Protein AF-A0A7R9TLX8-F1 (afdb_monomer_lite)

Secondary structure (DSSP, 8-state):
------HHHHHHHHHHHHHHHHHHHHHHHHHHS--SS----TT-HHHHHHHHHHHHHHHHHHHTTTT--S-HHHHHHHHHHHHHHHHHHHHHHHHHHHHHHHTT--EEEE-TTSEEEEEEEEE-TTS-EEEEEEEEE---GGGHHHHHHHHHT-S-HHHHHTTSHHHHHHH-HHHHHHHHHHHTBB-STTPBPHHHHHHHHSTTSS-TTTTT-----PPPP-------

pLDDT: mean 74.08, std 18.52, range [32.22, 96.81]

Sequence (228 aa):
VGVGVGVEALDARVRRRTGDLAAREAISTAAMLRDPDGGEGEGGGAANAAATAMAADLMRAAEAGSLSASDPTIGSLQRAMRAVVSERRAEAEGNAKVSAALTGGATFQTMPDGRLLVRYAATDAGGRRREMSEIIQDLPAAFLPVVLRVVAADESAEARANLAPAAMAVASPRVFWAIVRHAGVGGGDGGRSFEDACERIAPGAADWATAGLRSRKRPERYSEYVSH

Structure (mmCIF, N/CA/C/O backbone):
data_AF-A0A7R9TLX8-F1
#
_entry.id   AF-A0A7R9TLX8-F1
#
loop_
_atom_site.group_PDB
_atom_site.id
_atom_site.type_symbol
_atom_site.label_atom_id
_atom_site.label_alt_id
_atom_site.label_comp_id
_atom_site.label_asym_id
_atom_site.label_entity_id
_atom_site.label_seq_id
_atom_site.pdbx_PDB_ins_code
_atom_site.Cartn_x
_atom_site.Cartn_y
_atom_site.Cartn_z
_atom_site.occupancy
_atom_site.B_iso_or_equiv
_atom_site.auth_seq_id
_atom_site.auth_comp_id
_atom_site.auth_asym_id
_atom_site.auth_atom_id
_atom_site.pdbx_PDB_model_num
ATOM 1 N N . VAL A 1 1 ? 1.171 23.921 -33.915 1.00 32.22 1 VAL A N 1
ATOM 2 C CA . VAL A 1 1 ? 1.733 23.207 -35.084 1.00 32.22 1 VAL A CA 1
ATOM 3 C C . VAL A 1 1 ? 2.917 22.393 -34.588 1.00 32.22 1 VAL A C 1
ATOM 5 O O . VAL A 1 1 ? 3.964 22.963 -34.317 1.00 32.22 1 VAL A O 1
ATOM 8 N N . GLY A 1 2 ? 2.704 21.109 -34.295 1.00 35.22 2 GLY A N 1
ATOM 9 C CA . GLY A 1 2 ? 3.752 20.225 -33.783 1.00 35.22 2 GLY A CA 1
ATOM 10 C C . GLY A 1 2 ? 4.547 19.650 -34.947 1.00 35.22 2 GLY A C 1
ATOM 11 O O . GLY A 1 2 ? 3.958 19.041 -35.836 1.00 35.22 2 GLY A O 1
ATOM 12 N N . VAL A 1 3 ? 5.861 19.867 -34.963 1.00 40.44 3 VAL A N 1
ATOM 13 C CA . VAL A 1 3 ? 6.764 19.238 -35.932 1.00 40.44 3 VAL A CA 1
ATOM 14 C C . VAL A 1 3 ? 6.831 17.752 -35.580 1.00 40.44 3 VAL A C 1
ATOM 16 O O . VAL A 1 3 ? 7.584 17.342 -34.699 1.00 40.44 3 VAL A O 1
ATOM 19 N N . GLY A 1 4 ? 5.965 16.957 -36.209 1.00 42.12 4 GLY A N 1
ATOM 20 C CA . GLY A 1 4 ? 6.003 15.504 -36.114 1.00 42.12 4 GLY A CA 1
ATOM 21 C C . GLY A 1 4 ? 7.330 15.018 -36.675 1.00 42.12 4 GLY A C 1
ATOM 22 O O . GLY A 1 4 ? 7.622 15.215 -37.852 1.00 42.12 4 GLY A O 1
ATOM 23 N N . VAL A 1 5 ? 8.169 14.431 -35.826 1.00 51.53 5 VAL A N 1
ATOM 24 C CA . VAL A 1 5 ? 9.414 13.834 -36.293 1.00 51.53 5 VAL A CA 1
ATOM 25 C C . VAL A 1 5 ? 9.072 12.536 -37.025 1.00 51.53 5 VAL A C 1
ATOM 27 O O . VAL A 1 5 ? 8.537 11.615 -36.414 1.00 51.53 5 VAL A O 1
ATOM 30 N N . GLY A 1 6 ? 9.372 12.475 -38.325 1.00 53.69 6 GLY A N 1
ATOM 31 C CA . GLY A 1 6 ? 9.189 11.274 -39.142 1.00 53.69 6 GLY A CA 1
ATOM 32 C C . GLY A 1 6 ? 10.043 10.096 -38.660 1.00 53.69 6 GLY A C 1
ATOM 33 O O . GLY A 1 6 ? 11.119 10.288 -38.088 1.00 53.69 6 GLY A O 1
ATOM 34 N N . VAL A 1 7 ? 9.560 8.877 -38.912 1.00 57.09 7 VAL A N 1
ATOM 35 C CA . VAL A 1 7 ? 10.181 7.598 -38.513 1.00 57.09 7 VAL A CA 1
ATOM 36 C C . VAL A 1 7 ? 11.659 7.520 -38.923 1.00 57.09 7 VAL A C 1
ATOM 38 O O . VAL A 1 7 ? 12.499 7.130 -38.119 1.00 57.09 7 VAL A O 1
ATOM 41 N N . GLU A 1 8 ? 12.014 8.021 -40.107 1.00 63.72 8 GLU A N 1
ATOM 42 C CA . GLU A 1 8 ? 13.401 8.052 -40.598 1.00 63.72 8 GLU A CA 1
ATOM 43 C C . GLU A 1 8 ? 14.338 8.922 -39.745 1.00 63.72 8 GLU A C 1
ATOM 45 O O . GLU A 1 8 ? 15.492 8.565 -39.502 1.00 63.72 8 GLU A O 1
ATOM 50 N N . ALA A 1 9 ? 13.847 10.056 -39.239 1.00 67.81 9 ALA A N 1
ATOM 51 C CA . ALA A 1 9 ? 14.618 10.938 -38.365 1.00 67.81 9 ALA A CA 1
ATOM 52 C C . ALA A 1 9 ? 14.752 10.364 -36.945 1.00 67.81 9 ALA A C 1
ATOM 54 O O . ALA A 1 9 ? 15.738 10.638 -36.255 1.00 67.81 9 ALA A O 1
ATOM 55 N N . LEU A 1 10 ? 13.789 9.550 -36.505 1.00 60.38 10 LEU A N 1
ATOM 56 C CA . LEU A 1 10 ? 13.913 8.768 -35.279 1.00 60.38 10 LEU A CA 1
ATOM 57 C C . LEU A 1 10 ? 14.965 7.662 -35.445 1.00 60.38 10 LEU A C 1
ATOM 59 O O . LEU A 1 10 ? 15.886 7.582 -34.635 1.00 60.38 10 LEU A O 1
ATOM 63 N N . ASP A 1 11 ? 14.900 6.894 -36.532 1.00 63.22 11 ASP A N 1
ATOM 64 C CA . ASP A 1 11 ? 15.868 5.836 -36.835 1.00 63.22 11 ASP A CA 1
ATOM 65 C C . ASP A 1 11 ? 17.295 6.361 -37.004 1.00 63.22 11 ASP A C 1
ATOM 67 O O . ASP A 1 11 ? 18.246 5.723 -36.549 1.00 63.22 11 ASP A O 1
ATOM 71 N N . ALA A 1 12 ? 17.468 7.537 -37.612 1.00 68.75 12 ALA A N 1
ATOM 72 C CA . ALA A 1 12 ? 18.772 8.183 -37.730 1.00 68.75 12 ALA A CA 1
ATOM 73 C C . ALA A 1 12 ? 19.346 8.587 -36.360 1.00 68.75 12 ALA A C 1
ATOM 75 O O . ALA A 1 12 ? 20.544 8.427 -36.118 1.00 68.75 12 ALA A O 1
ATOM 76 N N . ARG A 1 13 ? 18.504 9.078 -35.438 1.00 67.50 13 ARG A N 1
ATOM 77 C CA . ARG A 1 13 ? 18.934 9.433 -34.074 1.00 67.50 13 ARG A CA 1
ATOM 78 C C . ARG A 1 13 ? 19.282 8.212 -33.234 1.00 67.50 13 ARG A C 1
ATOM 80 O O . ARG A 1 13 ? 20.286 8.261 -32.523 1.00 67.50 13 ARG A O 1
ATOM 87 N N . VAL A 1 14 ? 18.496 7.141 -33.341 1.00 66.88 14 VAL A N 1
ATOM 88 C CA . VAL A 1 14 ? 18.771 5.866 -32.666 1.00 66.88 14 VAL A CA 1
ATOM 89 C C . VAL A 1 14 ? 20.086 5.286 -33.179 1.00 66.88 14 VAL A C 1
ATOM 91 O O . VAL A 1 14 ? 20.980 5.056 -32.371 1.00 66.88 14 VAL A O 1
ATOM 94 N N . ARG A 1 15 ? 20.268 5.172 -34.505 1.00 69.12 15 ARG A N 1
ATOM 95 C CA . ARG A 1 15 ? 21.525 4.686 -35.108 1.00 69.12 15 ARG A CA 1
ATOM 96 C C . ARG A 1 15 ? 22.746 5.499 -34.690 1.00 69.12 15 ARG A C 1
ATOM 98 O O . ARG A 1 15 ? 23.803 4.924 -34.448 1.00 69.12 15 ARG A O 1
ATOM 105 N N . ARG A 1 16 ? 22.614 6.826 -34.591 1.00 68.88 16 ARG A N 1
ATOM 106 C CA . ARG A 1 16 ? 23.709 7.693 -34.136 1.00 68.88 16 ARG A CA 1
ATOM 107 C C . ARG A 1 16 ? 24.093 7.389 -32.689 1.00 68.88 16 ARG A C 1
ATOM 109 O O . ARG A 1 16 ? 25.263 7.181 -32.407 1.00 68.88 16 ARG A O 1
ATOM 116 N N . ARG A 1 17 ? 23.115 7.300 -31.782 1.00 63.41 17 ARG A N 1
ATOM 117 C CA . ARG A 1 17 ? 23.377 7.030 -30.359 1.00 63.41 17 ARG A CA 1
ATOM 118 C C . ARG A 1 17 ? 23.874 5.611 -30.091 1.00 63.41 17 ARG A C 1
ATOM 120 O O . ARG A 1 17 ? 24.771 5.446 -29.270 1.00 63.41 17 ARG A O 1
ATOM 127 N N . THR A 1 18 ? 23.338 4.604 -30.780 1.00 64.69 18 THR A N 1
ATOM 128 C CA . THR A 1 18 ? 23.832 3.219 -30.683 1.00 64.69 18 THR A CA 1
ATOM 129 C C . THR A 1 18 ? 25.244 3.101 -31.244 1.00 64.69 18 THR A C 1
ATOM 131 O O . THR A 1 18 ? 26.082 2.453 -30.631 1.00 64.69 18 THR A O 1
ATOM 134 N N . GLY A 1 19 ? 25.525 3.761 -32.373 1.00 62.66 19 GLY A N 1
ATOM 135 C CA . GLY A 1 19 ? 26.856 3.803 -32.975 1.00 62.66 19 GLY A CA 1
ATOM 136 C C . GLY A 1 19 ? 27.883 4.491 -32.078 1.00 62.66 19 GLY A C 1
ATOM 137 O O . GLY A 1 19 ? 28.970 3.957 -31.886 1.00 62.66 19 GLY A O 1
ATOM 138 N N . ASP A 1 20 ? 27.524 5.620 -31.460 1.00 63.41 20 ASP A N 1
ATOM 139 C CA . ASP A 1 20 ? 28.401 6.342 -30.530 1.00 63.41 20 ASP A CA 1
ATOM 140 C C . ASP A 1 20 ? 28.713 5.516 -29.267 1.00 63.41 20 ASP A C 1
ATOM 142 O O . ASP A 1 20 ? 29.831 5.567 -28.754 1.00 63.41 20 ASP A O 1
ATOM 146 N N . LEU A 1 21 ? 27.747 4.742 -28.758 1.00 59.44 21 LEU A N 1
ATOM 147 C CA . LEU A 1 21 ? 27.950 3.849 -27.612 1.00 59.44 21 LEU A CA 1
ATOM 148 C C . LEU A 1 21 ? 28.793 2.626 -27.980 1.00 59.44 21 LEU A C 1
ATOM 150 O O . LEU A 1 21 ? 29.757 2.344 -27.276 1.00 59.44 21 LEU A O 1
ATOM 154 N N . ALA A 1 22 ? 28.507 1.973 -29.109 1.00 60.34 22 ALA A N 1
ATOM 155 C CA . ALA A 1 22 ? 29.316 0.866 -29.616 1.00 60.34 22 ALA A CA 1
ATOM 156 C C . ALA A 1 22 ? 30.761 1.308 -29.913 1.00 60.34 22 ALA A C 1
ATOM 158 O O . ALA A 1 22 ? 31.704 0.574 -29.635 1.00 60.34 22 ALA A O 1
ATOM 159 N N . ALA A 1 23 ? 30.962 2.536 -30.407 1.00 61.59 23 ALA A N 1
ATOM 160 C CA . ALA A 1 23 ? 32.289 3.116 -30.597 1.00 61.59 23 ALA A CA 1
ATOM 161 C C . ALA A 1 23 ? 33.002 3.390 -29.262 1.00 61.59 23 ALA A C 1
ATOM 163 O O . ALA A 1 23 ? 34.200 3.147 -29.146 1.00 61.59 23 ALA A O 1
ATOM 164 N N . ARG A 1 24 ? 32.286 3.859 -28.231 1.00 58.47 24 ARG A N 1
ATOM 165 C CA . ARG A 1 24 ? 32.847 4.058 -26.882 1.00 58.47 24 ARG A CA 1
ATOM 166 C C . ARG A 1 24 ? 33.195 2.743 -26.193 1.00 58.47 24 ARG A C 1
ATOM 168 O O . ARG A 1 24 ? 34.240 2.673 -25.555 1.00 58.47 24 ARG A O 1
ATOM 175 N N . GLU A 1 25 ? 32.367 1.715 -26.345 1.00 56.97 25 GLU A N 1
ATOM 176 C CA . GLU A 1 25 ? 32.676 0.365 -25.873 1.00 56.97 25 GLU A CA 1
ATOM 177 C C . GLU A 1 25 ? 33.860 -0.218 -26.640 1.00 56.97 25 GLU A C 1
ATOM 179 O O . GLU A 1 25 ? 34.790 -0.683 -26.004 1.00 56.97 25 GLU A O 1
ATOM 184 N N . ALA A 1 26 ? 33.927 -0.079 -27.967 1.00 58.97 26 ALA A N 1
ATOM 185 C CA . ALA A 1 26 ? 35.089 -0.504 -28.749 1.00 58.97 26 ALA A CA 1
ATOM 186 C C . ALA A 1 26 ? 36.384 0.215 -28.328 1.00 58.97 26 ALA A C 1
ATOM 188 O O . ALA A 1 26 ? 37.426 -0.425 -28.240 1.00 58.97 26 ALA A O 1
ATOM 189 N N . ILE A 1 27 ? 36.332 1.514 -28.007 1.00 58.75 27 ILE A N 1
ATOM 190 C CA . ILE A 1 27 ? 37.481 2.266 -27.470 1.00 58.75 27 ILE A CA 1
ATOM 191 C C . ILE A 1 27 ? 37.843 1.779 -26.058 1.00 58.75 27 ILE A C 1
ATOM 193 O O . ILE A 1 27 ? 39.022 1.613 -25.755 1.00 58.75 27 ILE A O 1
ATOM 197 N N . SER A 1 28 ? 36.852 1.513 -25.202 1.00 47.97 28 SER A N 1
ATOM 198 C CA . SER A 1 28 ? 37.059 0.994 -23.844 1.00 47.97 28 SER A CA 1
ATOM 199 C C . SER A 1 28 ? 37.620 -0.432 -23.850 1.00 47.97 28 SER A C 1
ATOM 201 O O . SER A 1 28 ? 38.526 -0.741 -23.081 1.00 47.97 28 SER A O 1
ATOM 203 N N . THR A 1 29 ? 37.125 -1.301 -24.729 1.00 50.47 29 THR A N 1
ATOM 204 C CA . THR A 1 29 ? 37.594 -2.676 -24.910 1.00 50.47 29 THR A CA 1
ATOM 205 C C . THR A 1 29 ? 38.963 -2.695 -25.577 1.00 50.47 29 THR A C 1
ATOM 207 O O . THR A 1 29 ? 39.826 -3.419 -25.106 1.00 50.47 29 THR A O 1
ATOM 210 N N . ALA A 1 30 ? 39.228 -1.852 -26.581 1.00 53.03 30 ALA A N 1
ATOM 211 C CA . ALA A 1 30 ? 40.564 -1.700 -27.168 1.00 53.03 30 ALA A CA 1
ATOM 212 C C . ALA A 1 30 ? 41.590 -1.120 -26.176 1.00 53.03 30 ALA A C 1
ATOM 214 O O . ALA A 1 30 ? 42.776 -1.428 -26.270 1.00 53.03 30 ALA A O 1
ATOM 215 N N . ALA A 1 31 ? 41.152 -0.310 -25.206 1.00 53.66 31 ALA A N 1
ATOM 216 C CA . ALA A 1 31 ? 41.997 0.158 -24.109 1.00 53.66 31 ALA A CA 1
ATOM 217 C C . ALA A 1 31 ? 42.280 -0.940 -23.066 1.00 53.66 31 ALA A C 1
ATOM 219 O O . ALA A 1 31 ? 43.364 -0.945 -22.490 1.00 53.66 31 ALA A O 1
ATOM 220 N N . MET A 1 32 ? 41.348 -1.879 -22.849 1.00 51.91 32 MET A N 1
ATOM 221 C CA . MET A 1 32 ? 41.546 -3.045 -21.972 1.00 51.91 32 MET A CA 1
ATOM 222 C C . MET A 1 32 ? 42.301 -4.203 -22.647 1.00 51.91 32 MET A C 1
ATOM 224 O O . MET A 1 32 ? 43.003 -4.929 -21.957 1.00 51.91 32 MET A O 1
ATOM 228 N N . LEU A 1 33 ? 42.196 -4.365 -23.974 1.00 50.75 33 LEU A N 1
ATOM 229 C CA . LEU A 1 33 ? 42.905 -5.393 -24.755 1.00 50.75 33 LEU A CA 1
ATOM 230 C C . LEU A 1 33 ? 44.357 -5.017 -25.084 1.00 50.75 33 LEU A C 1
ATOM 232 O O . LEU A 1 33 ? 45.057 -5.779 -25.744 1.00 50.75 33 LEU A O 1
ATOM 236 N N . ARG A 1 34 ? 44.821 -3.842 -24.644 1.00 46.81 34 ARG A N 1
ATOM 237 C CA . ARG A 1 34 ? 46.227 -3.437 -24.735 1.00 46.81 34 ARG A CA 1
ATOM 238 C C . ARG A 1 34 ? 47.034 -4.065 -23.594 1.00 46.81 34 ARG A C 1
ATOM 240 O O . ARG A 1 34 ? 47.728 -3.369 -22.861 1.00 46.81 34 ARG A O 1
ATOM 247 N N . ASP A 1 35 ? 46.898 -5.377 -23.453 1.00 46.94 35 ASP A N 1
ATOM 248 C CA . ASP A 1 35 ? 47.865 -6.235 -22.778 1.00 46.94 35 ASP A CA 1
ATOM 249 C C . ASP A 1 35 ? 48.987 -6.495 -23.805 1.00 46.94 35 ASP A C 1
ATOM 251 O O . ASP A 1 35 ? 48.675 -6.853 -24.945 1.00 46.94 35 ASP A O 1
ATOM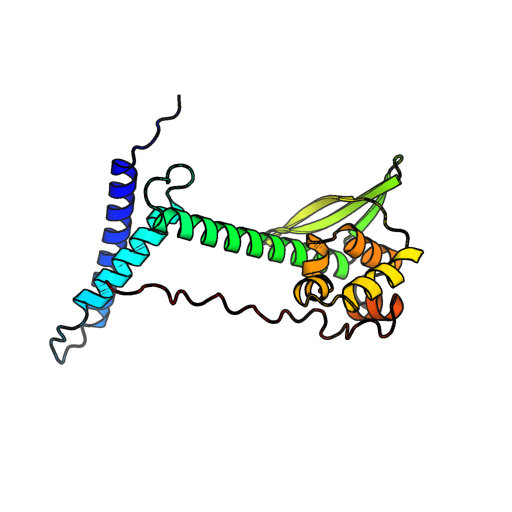 255 N N . PRO A 1 36 ? 50.270 -6.212 -23.513 1.00 50.72 36 PRO A N 1
ATOM 256 C CA . PRO A 1 36 ? 51.328 -6.262 -24.523 1.00 50.72 36 PRO A CA 1
ATOM 257 C C . PRO A 1 36 ? 51.647 -7.662 -25.076 1.00 50.72 36 PRO A C 1
ATOM 259 O O . PRO A 1 36 ? 52.412 -7.730 -26.032 1.00 50.72 36 PRO A O 1
ATOM 262 N N . ASP A 1 37 ? 51.039 -8.741 -24.573 1.00 51.09 37 ASP A N 1
ATOM 263 C CA . ASP A 1 37 ? 51.301 -10.105 -25.041 1.00 51.09 37 ASP A CA 1
ATOM 264 C C . ASP A 1 37 ? 50.012 -10.910 -25.330 1.00 51.09 37 ASP A C 1
ATOM 266 O O . ASP A 1 37 ? 49.417 -11.511 -24.441 1.00 51.09 37 ASP A O 1
ATOM 270 N N . GLY A 1 38 ? 49.652 -11.021 -26.618 1.00 41.88 38 GLY A N 1
ATOM 271 C CA . GLY A 1 38 ? 49.089 -12.261 -27.180 1.00 41.88 38 GLY A CA 1
ATOM 272 C C . GLY A 1 38 ? 47.617 -12.295 -27.637 1.00 41.88 38 GLY A C 1
ATOM 273 O O . GLY A 1 38 ? 46.694 -12.268 -26.833 1.00 41.88 38 GLY A O 1
ATOM 274 N N . GLY A 1 39 ? 47.430 -12.566 -28.939 1.00 42.12 39 GLY A N 1
ATOM 275 C CA . GLY A 1 39 ? 46.377 -13.460 -29.453 1.00 42.12 39 GLY A CA 1
ATOM 276 C C . GLY A 1 39 ? 45.141 -12.817 -30.093 1.00 42.12 39 GLY A C 1
ATOM 277 O O . GLY A 1 39 ? 44.203 -12.427 -29.405 1.00 42.12 39 GLY A O 1
ATOM 278 N N . GLU A 1 40 ? 45.090 -12.809 -31.428 1.00 50.16 40 GLU A N 1
ATOM 279 C CA . GLU A 1 40 ? 43.903 -12.466 -32.225 1.00 50.16 40 GLU A CA 1
ATOM 280 C C . GLU A 1 40 ? 42.758 -13.470 -31.978 1.00 50.16 40 GLU A C 1
ATOM 282 O O . GLU A 1 40 ? 42.794 -14.613 -32.432 1.00 50.16 40 GLU A O 1
ATOM 287 N N . GLY A 1 41 ? 41.730 -13.045 -31.239 1.00 46.12 41 GLY A N 1
ATOM 288 C CA . GLY A 1 41 ? 40.492 -13.796 -31.028 1.00 46.12 41 GLY A CA 1
ATOM 289 C C . GLY A 1 41 ? 39.356 -13.295 -31.922 1.00 46.12 41 GLY A C 1
ATOM 290 O O . GLY A 1 41 ? 38.521 -12.500 -31.486 1.00 46.12 41 GLY A O 1
ATOM 291 N N . GLU A 1 42 ? 39.287 -13.777 -33.163 1.00 49.62 42 GLU A N 1
ATOM 292 C CA . GLU A 1 42 ? 38.123 -13.611 -34.044 1.00 49.62 42 GLU A CA 1
ATOM 293 C C . GLU A 1 42 ? 36.935 -14.446 -33.525 1.00 49.62 42 GLU A C 1
ATOM 295 O O . GLU A 1 42 ? 36.730 -15.595 -33.903 1.00 49.62 42 GLU A O 1
ATOM 300 N N . GLY A 1 43 ? 36.141 -13.877 -32.614 1.00 46.09 43 GLY A N 1
ATOM 301 C CA . GLY A 1 43 ? 34.924 -14.532 -32.106 1.00 46.09 43 GLY A CA 1
ATOM 302 C C . GLY A 1 43 ? 33.825 -13.599 -31.583 1.00 46.09 43 GLY A C 1
ATOM 303 O O . GLY A 1 43 ? 32.727 -14.055 -31.278 1.00 46.09 43 GLY A O 1
ATOM 304 N N . GLY A 1 44 ? 34.076 -12.288 -31.490 1.00 48.00 44 GLY A N 1
ATOM 305 C CA . GLY A 1 44 ? 33.156 -11.333 -30.851 1.00 48.00 44 GLY A CA 1
ATOM 306 C C . GLY A 1 44 ? 32.108 -10.677 -31.762 1.00 48.00 44 GLY A C 1
ATOM 307 O O . GLY A 1 44 ? 31.181 -10.046 -31.260 1.00 48.00 44 GLY A O 1
ATOM 308 N N . GLY A 1 45 ? 32.222 -10.798 -33.090 1.00 49.06 45 GLY A N 1
ATOM 309 C CA . GLY A 1 45 ? 31.457 -9.969 -34.037 1.00 49.06 45 GLY A CA 1
ATOM 310 C C . GLY A 1 45 ? 29.941 -10.210 -34.041 1.00 49.06 45 GLY A C 1
ATOM 311 O O . GLY A 1 45 ? 29.164 -9.259 -33.998 1.00 49.06 45 GLY A O 1
ATOM 312 N N . ALA A 1 46 ? 29.502 -11.473 -34.044 1.00 51.03 46 ALA A N 1
ATOM 313 C CA . ALA A 1 46 ? 28.080 -11.819 -34.152 1.00 51.03 46 ALA A CA 1
ATOM 314 C C . ALA A 1 46 ? 27.301 -11.595 -32.840 1.00 51.03 46 ALA A C 1
ATOM 316 O O . ALA A 1 46 ? 26.179 -11.088 -32.863 1.00 51.03 46 ALA A O 1
ATOM 317 N N . ALA A 1 47 ? 27.910 -11.907 -31.689 1.00 51.59 47 ALA A N 1
ATOM 318 C CA . ALA A 1 47 ? 27.320 -11.649 -30.374 1.00 51.59 47 ALA A CA 1
ATOM 319 C C . ALA A 1 47 ? 27.211 -10.141 -30.085 1.00 51.59 47 ALA A C 1
ATOM 321 O O . ALA A 1 47 ? 26.195 -9.681 -29.562 1.00 51.59 47 ALA A O 1
ATOM 322 N N . ASN A 1 48 ? 28.214 -9.359 -30.502 1.00 58.28 48 ASN A N 1
ATOM 323 C CA . ASN A 1 48 ? 28.194 -7.903 -30.377 1.00 58.28 48 ASN A CA 1
ATOM 324 C C . ASN A 1 48 ? 27.162 -7.258 -31.324 1.00 58.28 48 ASN A C 1
ATOM 326 O O . ASN A 1 48 ? 26.466 -6.323 -30.935 1.00 58.28 48 ASN A O 1
ATOM 330 N N . ALA A 1 49 ? 26.978 -7.799 -32.535 1.00 58.69 49 ALA A N 1
ATOM 331 C CA . ALA A 1 49 ? 25.948 -7.338 -33.470 1.00 58.69 49 ALA A CA 1
ATOM 332 C C . ALA A 1 49 ? 24.520 -7.588 -32.949 1.00 58.69 49 ALA A C 1
ATOM 334 O O . ALA A 1 49 ? 23.681 -6.690 -33.020 1.00 58.69 49 ALA A O 1
ATOM 335 N N . ALA A 1 50 ? 24.253 -8.760 -32.361 1.00 58.69 50 ALA A N 1
ATOM 336 C CA . ALA A 1 50 ? 22.960 -9.071 -31.746 1.00 58.69 50 ALA A CA 1
ATOM 337 C C . ALA A 1 50 ? 22.680 -8.203 -30.504 1.00 58.69 50 ALA A C 1
ATOM 339 O O . ALA A 1 50 ? 21.573 -7.690 -30.345 1.00 58.69 50 ALA A O 1
ATOM 340 N N . ALA A 1 51 ? 23.685 -7.978 -29.650 1.00 58.34 51 ALA A N 1
ATOM 341 C CA . ALA A 1 51 ? 23.581 -7.069 -28.507 1.00 58.34 51 ALA A CA 1
ATOM 342 C C . ALA A 1 51 ? 23.341 -5.613 -28.940 1.00 58.34 51 ALA A C 1
ATOM 344 O O . ALA A 1 51 ? 22.499 -4.926 -28.362 1.00 58.34 51 ALA A O 1
ATOM 345 N N . THR A 1 52 ? 24.013 -5.162 -30.002 1.00 65.38 52 THR A N 1
ATOM 346 C CA . THR A 1 52 ? 23.836 -3.816 -30.569 1.00 65.38 52 THR A CA 1
ATOM 347 C C . THR A 1 52 ? 22.450 -3.646 -31.195 1.00 65.38 52 THR A C 1
ATOM 349 O O . THR A 1 52 ? 21.823 -2.602 -31.016 1.00 65.38 52 THR A O 1
ATOM 352 N N . ALA A 1 53 ? 21.938 -4.674 -31.879 1.00 64.44 53 ALA A N 1
ATOM 353 C CA . ALA A 1 53 ? 20.579 -4.691 -32.418 1.00 64.44 53 ALA A CA 1
ATOM 354 C C . ALA A 1 53 ? 19.528 -4.629 -31.297 1.00 64.44 53 ALA A C 1
ATOM 356 O O . ALA A 1 53 ? 18.653 -3.768 -31.325 1.00 64.44 53 ALA A O 1
ATOM 357 N N . MET A 1 54 ? 19.687 -5.438 -30.243 1.00 65.00 54 MET A N 1
ATOM 358 C CA . MET A 1 54 ? 18.823 -5.382 -29.058 1.00 65.00 54 MET A CA 1
ATOM 359 C C . MET A 1 54 ? 18.885 -4.018 -28.351 1.00 65.00 54 MET A C 1
ATOM 361 O O . MET A 1 54 ? 17.852 -3.482 -27.950 1.00 65.00 54 MET A O 1
ATOM 365 N N . ALA A 1 55 ? 20.070 -3.414 -28.222 1.00 65.94 55 ALA A N 1
ATOM 366 C CA . ALA A 1 55 ? 20.235 -2.077 -27.648 1.00 65.94 55 ALA A CA 1
ATOM 367 C C . ALA A 1 55 ? 19.569 -0.987 -28.508 1.00 65.94 55 ALA A C 1
ATOM 369 O O . ALA A 1 55 ? 18.963 -0.054 -27.972 1.00 65.94 55 ALA A O 1
ATOM 370 N N . ALA A 1 56 ? 19.638 -1.118 -29.836 1.00 65.69 56 ALA A N 1
ATOM 371 C CA . ALA A 1 56 ? 18.949 -0.237 -30.772 1.00 65.69 56 ALA A CA 1
ATOM 372 C C . ALA A 1 56 ? 17.429 -0.366 -30.657 1.00 65.69 56 ALA A C 1
ATOM 374 O O . ALA A 1 56 ? 16.741 0.653 -30.621 1.00 65.69 56 ALA A O 1
ATOM 375 N N . ASP A 1 57 ? 16.907 -1.583 -30.518 1.00 63.47 57 ASP A N 1
ATOM 376 C CA . ASP A 1 57 ? 15.474 -1.830 -30.350 1.00 63.47 57 ASP A CA 1
ATOM 377 C C . ASP A 1 57 ? 14.953 -1.322 -29.001 1.00 63.47 57 ASP A C 1
ATOM 379 O O . ASP A 1 57 ? 13.885 -0.711 -28.943 1.00 63.47 57 ASP A O 1
ATOM 383 N N . LEU A 1 58 ? 15.737 -1.463 -27.927 1.00 66.38 58 LEU A N 1
ATOM 384 C CA . LEU A 1 58 ? 15.442 -0.880 -26.614 1.00 66.38 58 LEU A CA 1
ATOM 385 C C . LEU A 1 58 ? 15.410 0.653 -26.658 1.00 66.38 58 LEU A C 1
ATOM 387 O O . LEU A 1 58 ? 14.483 1.265 -26.123 1.00 66.38 58 LEU A O 1
ATOM 391 N N . MET A 1 59 ? 16.386 1.286 -27.316 1.00 68.81 59 MET A N 1
ATOM 392 C CA . MET A 1 59 ? 16.404 2.744 -27.476 1.00 68.81 59 MET A CA 1
ATOM 393 C C . MET A 1 59 ? 15.286 3.234 -28.391 1.00 68.81 59 MET A C 1
ATOM 395 O O . MET A 1 59 ? 14.641 4.236 -28.084 1.00 68.81 59 MET A O 1
ATOM 399 N N . ARG A 1 60 ? 14.993 2.510 -29.473 1.00 64.88 60 ARG A N 1
ATOM 400 C CA . ARG A 1 60 ? 13.871 2.820 -30.358 1.00 64.88 60 ARG A CA 1
ATOM 401 C C . ARG A 1 60 ? 12.545 2.708 -29.610 1.00 64.88 60 ARG A C 1
ATOM 403 O O . ARG A 1 60 ? 11.729 3.617 -29.708 1.00 64.88 60 ARG A O 1
ATOM 410 N N . ALA A 1 61 ? 12.350 1.673 -28.793 1.00 63.44 61 ALA A N 1
ATOM 411 C CA . ALA A 1 61 ? 11.178 1.544 -27.932 1.00 63.44 61 ALA A CA 1
ATOM 412 C C . ALA A 1 61 ? 11.072 2.692 -26.910 1.00 63.44 61 ALA A C 1
ATOM 414 O O . ALA A 1 61 ? 9.983 3.246 -26.734 1.00 63.44 61 ALA A O 1
ATOM 415 N N . ALA A 1 62 ? 12.182 3.102 -26.291 1.00 64.12 62 ALA A N 1
ATOM 416 C CA . ALA A 1 62 ? 12.213 4.202 -25.326 1.00 64.12 62 ALA A CA 1
ATOM 417 C C . ALA A 1 62 ? 11.944 5.585 -25.959 1.00 64.12 62 ALA A C 1
ATOM 419 O O . ALA A 1 62 ? 11.247 6.411 -25.370 1.00 64.12 62 ALA A O 1
ATOM 420 N N . GLU A 1 63 ? 12.463 5.845 -27.163 1.00 63.72 63 GLU A N 1
ATOM 421 C CA . GLU A 1 63 ? 12.350 7.142 -27.850 1.00 63.72 63 GLU A CA 1
ATOM 422 C C . GLU A 1 63 ? 11.083 7.285 -28.691 1.00 63.72 63 GLU A C 1
ATOM 424 O O . GLU A 1 63 ? 10.599 8.399 -28.896 1.00 63.72 63 GLU A O 1
ATOM 429 N N . ALA A 1 64 ? 10.511 6.173 -29.156 1.00 57.88 64 ALA A N 1
ATOM 430 C CA . ALA A 1 64 ? 9.318 6.182 -29.989 1.00 57.88 64 ALA A CA 1
ATOM 431 C C . ALA A 1 64 ? 8.025 6.504 -29.223 1.00 57.88 64 ALA A C 1
ATOM 433 O O . ALA A 1 64 ? 6.966 6.380 -29.823 1.00 57.88 64 ALA A O 1
ATOM 434 N N . GLY A 1 65 ? 8.075 6.919 -27.948 1.00 62.56 65 GLY A N 1
ATOM 435 C CA . GLY A 1 65 ? 6.977 7.540 -27.182 1.00 62.56 65 GLY A CA 1
ATOM 436 C C . GLY A 1 65 ? 5.550 7.244 -27.679 1.00 62.56 65 GLY A C 1
ATOM 437 O O . GLY A 1 65 ? 4.959 6.240 -27.288 1.00 62.56 65 GLY A O 1
ATOM 438 N N . SER A 1 66 ? 4.999 8.121 -28.531 1.00 51.38 66 SER A N 1
ATOM 439 C CA . SER A 1 66 ? 3.673 8.003 -29.176 1.00 51.38 66 SER A CA 1
ATOM 440 C C . SER A 1 66 ? 3.706 7.672 -30.682 1.00 51.38 66 SER A C 1
ATOM 442 O O . SER A 1 66 ? 2.673 7.749 -31.340 1.00 51.38 66 SER A O 1
ATOM 444 N N . LEU A 1 67 ? 4.882 7.400 -31.249 1.00 54.03 67 LEU A N 1
ATOM 445 C CA . LEU A 1 67 ? 5.157 7.310 -32.688 1.00 54.03 67 LEU A CA 1
ATOM 446 C C . LEU A 1 67 ? 5.263 5.884 -33.244 1.00 54.03 67 LEU A C 1
ATOM 448 O O . LEU A 1 67 ? 5.357 5.748 -34.460 1.00 54.03 67 LEU A O 1
ATOM 452 N N . SER A 1 68 ? 5.260 4.827 -32.428 1.00 55.41 68 SER A N 1
ATOM 453 C CA . SER A 1 68 ? 5.354 3.470 -32.987 1.00 55.41 68 SER A CA 1
ATOM 454 C C . SER A 1 68 ? 3.999 2.783 -33.069 1.00 55.41 68 SER A C 1
ATOM 456 O O . SER A 1 68 ? 3.409 2.458 -32.039 1.00 55.41 68 SER A O 1
ATOM 458 N N . ALA A 1 69 ? 3.556 2.503 -34.296 1.00 51.84 69 ALA A N 1
ATOM 459 C CA . ALA A 1 69 ? 2.818 1.278 -34.593 1.00 51.84 69 ALA A CA 1
ATOM 460 C C . ALA A 1 69 ? 2.886 0.927 -36.093 1.00 51.84 69 ALA A C 1
ATOM 462 O O . ALA A 1 69 ? 1.912 1.078 -36.826 1.00 51.84 69 ALA A O 1
ATOM 463 N N . SER A 1 70 ? 4.035 0.418 -36.538 1.00 57.22 70 SER A N 1
ATOM 464 C CA . SER A 1 70 ? 4.093 -0.530 -37.666 1.00 57.22 70 SER A CA 1
ATOM 465 C C . SER A 1 70 ? 4.913 -1.783 -37.336 1.00 57.22 70 SER A C 1
ATOM 467 O O . SER A 1 70 ? 4.689 -2.820 -37.950 1.00 57.22 70 SER A O 1
ATOM 469 N N . ASP A 1 71 ? 5.785 -1.732 -36.319 1.00 63.44 71 ASP A N 1
ATOM 470 C CA . ASP A 1 71 ? 6.565 -2.881 -35.851 1.00 63.44 71 ASP A CA 1
ATOM 471 C C . ASP A 1 71 ? 5.964 -3.498 -34.560 1.00 63.44 71 ASP A C 1
ATOM 473 O O . ASP A 1 71 ? 5.936 -2.841 -33.505 1.00 63.44 71 ASP A O 1
ATOM 477 N N . PRO A 1 72 ? 5.475 -4.753 -34.608 1.00 68.25 72 PRO A N 1
ATOM 478 C CA . PRO A 1 72 ? 4.861 -5.429 -33.465 1.00 68.25 72 PRO A CA 1
ATOM 479 C C . PRO A 1 72 ? 5.843 -5.726 -32.316 1.00 68.25 72 PRO A C 1
ATOM 481 O O . PRO A 1 72 ? 5.422 -5.745 -31.153 1.00 68.25 72 PRO A O 1
ATOM 484 N N . THR A 1 73 ? 7.136 -5.897 -32.599 1.00 68.25 73 THR A N 1
ATOM 485 C CA . THR A 1 73 ? 8.176 -6.203 -31.603 1.00 68.25 73 THR A CA 1
ATOM 486 C C . THR A 1 73 ? 8.470 -4.980 -30.738 1.00 68.25 73 THR A C 1
ATOM 488 O O . THR A 1 73 ? 8.485 -5.065 -29.507 1.00 68.25 73 THR A O 1
ATOM 491 N N . ILE A 1 74 ? 8.586 -3.805 -31.363 1.00 66.88 74 ILE A N 1
ATOM 492 C CA . ILE A 1 74 ? 8.778 -2.526 -30.661 1.00 66.88 74 ILE A CA 1
ATOM 493 C C . ILE A 1 74 ? 7.551 -2.199 -29.802 1.00 66.88 74 ILE A C 1
ATOM 495 O O . ILE A 1 74 ? 7.690 -1.776 -28.653 1.00 66.88 74 ILE A O 1
ATOM 499 N N . GLY A 1 75 ? 6.343 -2.437 -30.323 1.00 67.25 75 GLY A N 1
ATOM 500 C CA . GLY A 1 75 ? 5.103 -2.245 -29.567 1.00 67.25 75 GLY A CA 1
ATOM 501 C C . GLY A 1 75 ? 4.995 -3.164 -28.343 1.00 67.25 75 GLY A C 1
ATOM 502 O O . GLY A 1 75 ? 4.560 -2.725 -27.275 1.00 67.25 75 GLY A O 1
ATOM 503 N N . SER A 1 76 ? 5.426 -4.425 -28.465 1.00 72.88 76 SER A N 1
ATOM 504 C CA . SER A 1 76 ? 5.505 -5.368 -27.341 1.00 72.88 76 SER A CA 1
ATOM 505 C C . SER A 1 76 ? 6.471 -4.881 -26.256 1.00 72.88 76 SER A C 1
ATOM 507 O O . SER A 1 76 ? 6.095 -4.771 -25.085 1.00 72.88 76 SER A O 1
ATOM 509 N N . LEU A 1 77 ? 7.678 -4.473 -26.656 1.00 74.56 77 LEU A N 1
ATOM 510 C CA . LEU A 1 77 ? 8.709 -3.974 -25.750 1.00 74.56 77 LEU A CA 1
ATOM 511 C C . LEU A 1 77 ? 8.280 -2.689 -25.026 1.00 74.56 77 LEU A C 1
ATOM 513 O O . LEU A 1 77 ? 8.478 -2.559 -23.819 1.00 74.56 77 LEU A O 1
ATOM 517 N N . GLN A 1 78 ? 7.613 -1.765 -25.721 1.00 75.00 78 GLN A N 1
ATOM 518 C CA . GLN A 1 78 ? 7.051 -0.557 -25.111 1.00 75.00 78 GLN A CA 1
ATOM 519 C C . GLN A 1 78 ? 5.979 -0.865 -24.063 1.00 75.00 78 GLN A C 1
ATOM 521 O O . GLN A 1 78 ? 5.951 -0.225 -23.008 1.00 75.00 78 GLN A O 1
ATOM 526 N N . ARG A 1 79 ? 5.095 -1.836 -24.326 1.00 74.81 79 ARG A N 1
ATOM 527 C CA . ARG A 1 79 ? 4.093 -2.280 -23.344 1.00 74.81 79 ARG A CA 1
ATOM 528 C C . ARG A 1 79 ? 4.763 -2.887 -22.117 1.00 74.81 79 ARG A C 1
ATOM 530 O O . ARG A 1 79 ? 4.408 -2.504 -21.005 1.00 74.81 79 ARG A O 1
ATOM 537 N N . ALA A 1 80 ? 5.764 -3.744 -22.311 1.00 75.19 80 ALA A N 1
ATOM 538 C CA . ALA A 1 80 ? 6.532 -4.333 -21.219 1.00 75.19 80 ALA A CA 1
ATOM 539 C C . ALA A 1 80 ? 7.259 -3.262 -20.384 1.00 75.19 80 ALA A C 1
ATOM 541 O O . ALA A 1 80 ? 7.148 -3.249 -19.160 1.00 75.19 80 ALA A O 1
ATOM 542 N N . MET A 1 81 ? 7.930 -2.299 -21.026 1.00 74.00 81 MET A N 1
ATOM 543 C CA . MET A 1 81 ? 8.594 -1.186 -20.337 1.00 74.00 81 MET A CA 1
ATOM 544 C C . MET A 1 81 ? 7.609 -0.329 -19.538 1.00 74.00 81 MET A C 1
ATOM 546 O O . MET A 1 81 ? 7.867 -0.016 -18.377 1.00 74.00 81 MET A O 1
ATOM 550 N N . ARG A 1 82 ? 6.461 0.033 -20.127 1.00 76.06 82 ARG A N 1
ATOM 551 C CA . ARG A 1 82 ? 5.418 0.799 -19.425 1.00 76.06 82 ARG A CA 1
ATOM 552 C C . ARG A 1 82 ? 4.850 0.023 -18.243 1.00 76.06 82 ARG A C 1
ATOM 554 O O . ARG A 1 82 ? 4.649 0.628 -17.193 1.00 76.06 82 ARG A O 1
ATOM 561 N N . ALA A 1 83 ? 4.645 -1.286 -18.389 1.00 72.00 83 ALA A N 1
ATOM 562 C CA . ALA A 1 83 ? 4.200 -2.149 -17.302 1.00 72.00 83 ALA A CA 1
ATOM 563 C C . ALA A 1 83 ? 5.207 -2.131 -16.142 1.00 72.00 83 ALA A C 1
ATOM 565 O O . ALA A 1 83 ? 4.826 -1.802 -15.021 1.00 72.00 83 ALA A O 1
ATOM 566 N N . VAL A 1 84 ? 6.499 -2.335 -16.418 1.00 76.19 84 VAL A N 1
ATOM 567 C CA . VAL A 1 84 ? 7.559 -2.290 -15.393 1.00 76.19 84 VAL A CA 1
ATOM 568 C C . VAL A 1 84 ? 7.648 -0.916 -14.728 1.00 76.19 84 VAL A C 1
ATOM 570 O O . VAL A 1 84 ? 7.721 -0.827 -13.505 1.00 76.19 84 VAL A O 1
ATOM 573 N N . VAL A 1 85 ? 7.609 0.176 -15.498 1.00 76.31 85 VAL A N 1
ATOM 574 C CA . VAL A 1 85 ? 7.631 1.538 -14.937 1.00 76.31 85 VAL A CA 1
ATOM 575 C C . VAL A 1 85 ? 6.406 1.787 -14.057 1.00 76.31 85 VAL A C 1
ATOM 577 O O . VAL A 1 85 ? 6.538 2.360 -12.976 1.00 76.31 85 VAL A O 1
ATOM 580 N N . SER A 1 86 ? 5.222 1.345 -14.489 1.00 73.88 86 SER A N 1
ATOM 581 C CA . SER A 1 86 ? 3.993 1.477 -13.704 1.00 73.88 86 SER A CA 1
ATOM 582 C C . SER A 1 86 ? 4.052 0.668 -12.407 1.00 73.88 86 SER A C 1
ATOM 584 O O . SER A 1 86 ? 3.690 1.188 -11.354 1.00 73.88 86 SER A O 1
ATOM 586 N N . GLU A 1 87 ? 4.605 -0.546 -12.454 1.00 79.38 87 GLU A N 1
ATOM 587 C CA . GLU A 1 87 ? 4.774 -1.405 -11.285 1.00 79.38 87 GLU A CA 1
ATOM 588 C C . GLU A 1 87 ? 5.764 -0.793 -10.290 1.00 79.38 87 GLU A C 1
ATOM 590 O O . GLU A 1 87 ? 5.482 -0.715 -9.097 1.00 79.38 87 GLU A O 1
ATOM 595 N N . ARG A 1 88 ? 6.901 -0.283 -10.775 1.00 80.75 88 ARG A N 1
ATOM 596 C CA . ARG A 1 88 ? 7.890 0.404 -9.933 1.00 80.75 88 ARG A CA 1
ATOM 597 C C . ARG A 1 88 ? 7.339 1.675 -9.312 1.00 80.75 88 ARG A C 1
ATOM 599 O O . ARG A 1 88 ? 7.654 1.983 -8.166 1.00 80.75 88 ARG A O 1
ATOM 606 N N . ARG A 1 89 ? 6.510 2.412 -10.051 1.00 82.62 89 ARG A N 1
ATOM 607 C CA . ARG A 1 89 ? 5.837 3.601 -9.528 1.00 82.62 89 ARG A CA 1
ATOM 608 C C . ARG A 1 89 ? 4.845 3.235 -8.426 1.00 82.62 89 ARG A C 1
ATOM 610 O O . ARG A 1 89 ? 4.850 3.900 -7.396 1.00 82.62 89 ARG A O 1
ATOM 617 N N . ALA A 1 90 ? 4.046 2.189 -8.625 1.00 83.88 90 ALA A N 1
ATOM 618 C CA . ALA A 1 90 ? 3.144 1.665 -7.605 1.00 83.88 90 ALA A CA 1
ATOM 619 C C . ALA A 1 90 ? 3.918 1.210 -6.357 1.00 83.88 90 ALA A C 1
ATOM 621 O O . ALA A 1 90 ? 3.578 1.595 -5.245 1.00 83.88 90 ALA A O 1
ATOM 622 N N . GLU A 1 91 ? 5.011 0.466 -6.530 1.00 85.00 91 GLU A N 1
ATOM 623 C CA . GLU A 1 91 ? 5.876 0.031 -5.428 1.00 85.00 91 GLU A CA 1
ATOM 624 C C . GLU A 1 91 ? 6.454 1.222 -4.645 1.00 85.00 91 GLU A C 1
ATOM 626 O O . GLU A 1 91 ? 6.398 1.247 -3.415 1.00 85.00 91 GLU A O 1
ATOM 631 N N . ALA A 1 92 ? 6.956 2.244 -5.344 1.00 85.06 92 ALA A N 1
ATOM 632 C CA . ALA A 1 92 ? 7.463 3.460 -4.715 1.00 85.06 92 ALA A CA 1
ATOM 633 C C . ALA A 1 92 ? 6.364 4.228 -3.961 1.00 85.06 92 ALA A C 1
ATOM 635 O O . ALA A 1 92 ? 6.600 4.695 -2.848 1.00 85.06 92 ALA A O 1
ATOM 636 N N . GLU A 1 93 ? 5.162 4.332 -4.535 1.00 88.12 93 GLU A N 1
ATOM 637 C CA . GLU A 1 93 ? 4.011 4.962 -3.882 1.00 88.12 93 GLU A CA 1
ATOM 638 C C . GLU A 1 93 ? 3.604 4.211 -2.608 1.00 88.12 93 GLU A C 1
ATOM 640 O O . GLU A 1 93 ? 3.458 4.826 -1.549 1.00 88.12 93 GLU A O 1
ATOM 645 N N . GLY A 1 94 ? 3.463 2.887 -2.691 1.00 91.00 94 GLY A N 1
ATOM 646 C CA . GLY A 1 94 ? 3.101 2.045 -1.554 1.00 91.00 94 GLY A CA 1
ATOM 647 C C . GLY A 1 94 ? 4.115 2.151 -0.418 1.00 91.00 94 GLY A C 1
ATOM 648 O O . GLY A 1 94 ? 3.740 2.390 0.729 1.00 91.00 94 GLY A O 1
ATOM 649 N N . ASN A 1 95 ? 5.408 2.074 -0.738 1.00 89.62 95 ASN A N 1
ATOM 650 C CA . ASN A 1 95 ? 6.483 2.217 0.246 1.00 89.62 95 ASN A CA 1
ATOM 651 C C . ASN A 1 95 ? 6.510 3.612 0.887 1.00 89.62 95 ASN A C 1
ATOM 653 O O . ASN A 1 95 ? 6.746 3.733 2.090 1.00 89.62 95 ASN A O 1
ATOM 657 N N . ALA A 1 96 ? 6.227 4.665 0.116 1.00 88.88 96 ALA A N 1
ATOM 658 C CA . ALA A 1 96 ? 6.144 6.020 0.648 1.00 88.88 96 ALA A CA 1
ATOM 659 C C . ALA A 1 96 ? 4.985 6.172 1.647 1.00 88.88 96 ALA A C 1
ATOM 661 O O . ALA A 1 96 ? 5.175 6.756 2.714 1.00 88.88 96 ALA A O 1
ATOM 662 N N . LYS A 1 97 ? 3.810 5.601 1.348 1.00 92.62 97 LYS A N 1
ATOM 663 C CA . LYS A 1 97 ? 2.657 5.586 2.266 1.00 92.62 97 LYS A CA 1
ATOM 664 C C . LYS A 1 97 ? 2.950 4.792 3.540 1.00 92.62 97 LYS A C 1
ATOM 666 O O . LYS A 1 97 ? 2.663 5.274 4.633 1.00 92.62 97 LYS A O 1
ATOM 671 N N . VAL A 1 98 ? 3.572 3.615 3.419 1.00 91.94 98 VAL A N 1
ATOM 672 C CA . VAL A 1 98 ? 4.003 2.794 4.567 1.00 91.94 98 VAL A CA 1
ATOM 673 C C . VAL A 1 98 ? 4.974 3.570 5.458 1.00 91.94 98 VAL A C 1
ATOM 675 O O . VAL A 1 98 ? 4.770 3.647 6.667 1.00 91.94 98 VAL A O 1
ATOM 678 N N . SER A 1 99 ? 5.991 4.204 4.872 1.00 89.81 99 SER A N 1
ATOM 679 C CA . SER A 1 99 ? 6.956 5.019 5.617 1.00 89.81 99 SER A CA 1
ATOM 680 C C . SER A 1 99 ? 6.286 6.202 6.331 1.00 89.81 99 SER A C 1
ATOM 682 O O . SER A 1 99 ? 6.550 6.456 7.511 1.00 89.81 99 SER A O 1
ATOM 684 N N . ALA A 1 100 ? 5.363 6.890 5.655 1.00 90.38 100 ALA A N 1
ATOM 685 C CA . ALA A 1 100 ? 4.604 7.991 6.240 1.00 90.38 100 ALA A CA 1
ATOM 686 C C . ALA A 1 100 ? 3.723 7.543 7.419 1.00 90.38 100 ALA A C 1
ATOM 688 O O . ALA A 1 100 ? 3.648 8.236 8.434 1.00 90.38 100 ALA A O 1
ATOM 689 N N . ALA A 1 101 ? 3.090 6.372 7.306 1.00 91.81 101 ALA A N 1
ATOM 690 C CA . ALA A 1 101 ? 2.296 5.782 8.377 1.00 91.81 101 ALA A CA 1
ATOM 691 C C . ALA A 1 101 ? 3.165 5.404 9.587 1.00 91.81 101 ALA A C 1
ATOM 693 O O . ALA A 1 101 ? 2.874 5.824 10.702 1.00 91.81 101 ALA A O 1
ATOM 694 N N . LEU A 1 102 ? 4.272 4.683 9.372 1.00 89.88 102 LEU A N 1
ATOM 695 C CA . LEU A 1 102 ? 5.155 4.218 10.452 1.00 89.88 102 LEU A CA 1
ATOM 696 C C . LEU A 1 102 ? 5.790 5.371 11.242 1.00 89.88 102 LEU A C 1
ATOM 698 O O . LEU A 1 102 ? 5.928 5.297 12.463 1.00 89.88 102 LEU A O 1
ATOM 702 N N . THR A 1 103 ? 6.115 6.472 10.567 1.00 87.69 103 THR A N 1
ATOM 703 C CA . THR A 1 103 ? 6.643 7.683 11.216 1.00 87.69 103 THR A CA 1
ATOM 704 C C . THR A 1 103 ? 5.582 8.490 11.975 1.00 87.69 103 THR A C 1
ATOM 706 O O . THR A 1 103 ? 5.920 9.494 12.596 1.00 87.69 103 THR A O 1
ATOM 709 N N . GLY A 1 104 ? 4.307 8.077 11.946 1.00 83.19 104 GLY A N 1
ATOM 710 C CA . GLY A 1 104 ? 3.199 8.799 12.579 1.00 83.19 104 GLY A CA 1
ATOM 711 C C . GLY A 1 104 ? 2.851 10.119 11.882 1.00 83.19 104 GLY A C 1
ATOM 712 O O . GLY A 1 104 ? 2.194 10.974 12.466 1.00 83.19 104 GLY A O 1
ATOM 713 N N . GLY A 1 105 ? 3.299 10.313 10.637 1.00 80.19 105 GLY A N 1
ATOM 714 C CA . GLY A 1 105 ? 3.152 11.566 9.894 1.00 80.19 105 GLY A CA 1
ATOM 715 C C . GLY A 1 105 ? 1.814 11.739 9.169 1.00 80.19 105 GLY A C 1
ATOM 716 O O . GLY A 1 105 ? 1.689 12.677 8.382 1.00 80.19 105 GLY A O 1
ATOM 717 N N . ALA A 1 106 ? 0.849 10.836 9.372 1.00 91.19 106 ALA A N 1
ATOM 718 C CA . ALA A 1 106 ? -0.459 10.868 8.724 1.00 91.19 106 ALA A CA 1
ATOM 719 C C . ALA A 1 106 ? -1.531 11.498 9.629 1.00 91.19 106 ALA A C 1
ATOM 721 O O . ALA A 1 106 ? -1.651 11.164 10.805 1.00 91.19 106 ALA A O 1
ATOM 722 N N . THR A 1 107 ? -2.347 12.384 9.062 1.00 93.31 107 THR A N 1
ATOM 723 C CA . THR A 1 107 ? -3.495 13.013 9.729 1.00 93.31 107 THR A CA 1
ATOM 724 C C . THR A 1 107 ? -4.779 12.723 8.966 1.00 93.31 107 THR A C 1
ATOM 726 O O . THR A 1 107 ? -4.771 12.570 7.742 1.00 93.31 107 THR A O 1
ATOM 729 N N . PHE A 1 108 ? -5.887 12.646 9.702 1.00 94.88 108 PHE A N 1
ATOM 730 C CA . PHE A 1 108 ? -7.176 12.186 9.198 1.00 94.88 108 PHE A CA 1
ATOM 731 C C . PHE A 1 108 ? -8.258 13.220 9.494 1.00 94.88 108 PHE A C 1
ATOM 733 O O . PHE A 1 108 ? -8.428 13.629 10.642 1.00 94.88 108 PHE A O 1
ATOM 740 N N . GLN A 1 109 ? -9.016 13.610 8.473 1.00 96.25 109 GLN A N 1
ATOM 741 C CA . GLN A 1 109 ? -10.138 14.534 8.602 1.00 96.25 109 GLN A CA 1
ATOM 742 C C . GLN A 1 109 ? -11.368 13.959 7.897 1.00 96.25 109 GLN A C 1
ATOM 744 O O . GLN A 1 109 ? -11.356 13.755 6.683 1.00 96.25 109 GLN A O 1
ATOM 749 N N . THR A 1 110 ? -12.443 13.725 8.649 1.00 94.31 110 THR A N 1
ATOM 750 C CA . THR A 1 110 ? -13.738 13.352 8.067 1.00 94.31 110 THR A CA 1
ATOM 751 C C . THR A 1 110 ? -14.346 14.565 7.366 1.00 94.31 110 THR A C 1
ATOM 753 O O . THR A 1 110 ? -14.443 15.652 7.939 1.00 94.31 110 THR A O 1
ATOM 756 N N . MET A 1 111 ? 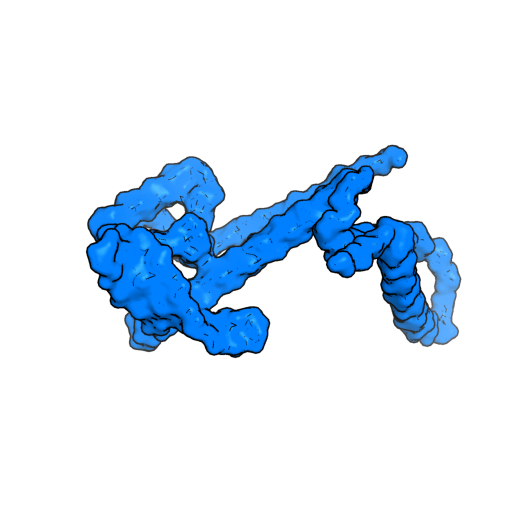-14.728 14.383 6.107 1.00 94.44 111 MET A N 1
ATOM 757 C CA . MET A 1 111 ? -15.369 15.393 5.274 1.00 94.44 111 MET A CA 1
ATOM 758 C C . MET A 1 111 ? -16.894 15.394 5.486 1.00 94.44 111 MET A C 1
ATOM 760 O O . MET A 1 111 ? -17.452 14.381 5.913 1.00 94.44 111 MET A O 1
ATOM 764 N N . PRO A 1 112 ? -17.601 16.495 5.159 1.00 92.56 112 PRO A N 1
ATOM 765 C CA . PRO A 1 112 ? -19.058 16.583 5.327 1.00 92.56 112 PRO A CA 1
ATOM 766 C C . PRO A 1 112 ? -19.858 15.529 4.549 1.00 92.56 112 PRO A C 1
ATOM 768 O O . PRO A 1 112 ? -20.974 15.199 4.930 1.00 92.56 112 PRO A O 1
ATOM 771 N N . ASP A 1 113 ? -19.291 15.003 3.464 1.00 89.44 113 ASP A N 1
ATOM 772 C CA . ASP A 1 113 ? -19.888 13.963 2.621 1.00 89.44 113 ASP A CA 1
ATOM 773 C C . ASP A 1 113 ? -19.568 12.530 3.094 1.00 89.44 113 ASP A C 1
ATOM 775 O O . ASP A 1 113 ? -19.875 11.566 2.395 1.00 89.44 113 ASP A O 1
ATOM 779 N N . GLY A 1 114 ? -18.936 12.380 4.263 1.00 85.88 114 GLY A N 1
ATOM 780 C CA . GLY A 1 114 ? -18.572 11.089 4.847 1.00 85.88 114 GLY A CA 1
ATOM 781 C C . GLY A 1 114 ? -17.264 10.489 4.322 1.00 85.88 114 GLY A C 1
ATOM 782 O O . GLY A 1 114 ? -16.860 9.427 4.793 1.00 85.88 114 GLY A O 1
ATOM 783 N N . ARG A 1 115 ? -16.566 11.147 3.384 1.00 93.81 115 ARG A N 1
ATOM 784 C CA . ARG A 1 115 ? -15.232 10.715 2.937 1.00 93.81 115 ARG A CA 1
ATOM 785 C C . ARG A 1 115 ? -14.150 11.082 3.948 1.00 93.81 115 ARG A C 1
ATOM 787 O O . ARG A 1 115 ? -14.333 11.944 4.806 1.00 93.81 115 ARG A O 1
ATOM 794 N N . LEU A 1 116 ? -12.991 10.449 3.820 1.00 94.94 116 LEU A N 1
ATOM 795 C CA . LEU A 1 116 ? -11.822 10.708 4.647 1.00 94.94 116 LEU A CA 1
ATOM 796 C C . LEU A 1 116 ? -10.749 11.424 3.825 1.00 94.94 116 LEU A C 1
ATOM 798 O O . LEU A 1 116 ? -10.270 10.893 2.824 1.00 94.94 116 LEU A O 1
ATOM 802 N N . LEU A 1 117 ? -10.360 12.620 4.262 1.00 96.56 117 LEU A N 1
ATOM 803 C CA . LEU A 1 117 ? -9.154 13.292 3.797 1.00 96.56 117 LEU A CA 1
ATOM 804 C C . LEU A 1 117 ? -7.973 12.803 4.636 1.00 96.56 117 LEU A C 1
ATOM 806 O O . LEU A 1 117 ? -7.950 12.991 5.854 1.00 96.56 117 LEU A O 1
ATOM 810 N N . VAL A 1 118 ? -6.987 12.214 3.972 1.00 96.81 118 VAL A N 1
ATOM 811 C CA . VAL A 1 118 ? -5.713 11.824 4.573 1.00 96.81 118 VAL A CA 1
ATOM 812 C C . VAL A 1 118 ? -4.651 12.808 4.113 1.00 96.81 118 VAL A C 1
ATOM 814 O O . VAL A 1 118 ? -4.529 13.060 2.915 1.00 96.81 118 VAL A O 1
ATOM 817 N N . ARG A 1 119 ? -3.876 13.364 5.044 1.00 96.38 119 ARG A N 1
ATOM 818 C CA . ARG A 1 119 ? -2.686 14.169 4.732 1.00 96.38 119 ARG A CA 1
ATOM 819 C C . ARG A 1 119 ? -1.471 13.503 5.341 1.00 96.38 119 ARG A C 1
ATOM 821 O O . ARG A 1 119 ? -1.491 13.186 6.527 1.00 96.38 119 ARG A O 1
ATOM 828 N N . TYR A 1 120 ? -0.431 13.301 4.549 1.00 93.25 120 TYR A N 1
ATOM 829 C CA . TYR A 1 120 ? 0.772 12.604 4.982 1.00 93.25 120 TYR A CA 1
ATOM 830 C C . TYR A 1 120 ? 2.006 13.174 4.288 1.00 93.25 120 TYR A C 1
ATOM 832 O O . TYR A 1 120 ? 1.923 13.714 3.186 1.00 93.25 120 TYR A O 1
ATOM 840 N N . ALA A 1 121 ? 3.164 13.063 4.931 1.00 90.31 121 ALA A N 1
ATOM 841 C CA . ALA A 1 121 ? 4.425 13.448 4.315 1.00 90.31 121 ALA A CA 1
ATOM 842 C C . ALA A 1 121 ? 5.090 12.237 3.655 1.00 90.31 121 ALA A C 1
ATOM 844 O O . ALA A 1 121 ? 5.334 11.233 4.316 1.00 90.31 121 ALA A O 1
ATOM 845 N N . ALA A 1 122 ? 5.423 12.356 2.375 1.00 85.00 122 ALA A N 1
ATOM 846 C CA . ALA A 1 122 ? 6.134 11.338 1.613 1.00 85.00 122 ALA A CA 1
ATOM 847 C C . ALA A 1 122 ? 7.445 11.898 1.065 1.00 85.00 122 ALA A C 1
ATOM 849 O O . ALA A 1 122 ? 7.540 13.079 0.731 1.00 85.00 122 ALA A O 1
ATOM 850 N N . THR A 1 123 ? 8.454 11.046 0.942 1.00 80.00 123 THR A N 1
ATOM 851 C CA . THR A 1 123 ? 9.711 11.399 0.280 1.00 80.00 123 THR A CA 1
ATOM 852 C C . THR A 1 123 ? 9.618 11.007 -1.190 1.00 80.00 123 THR A C 1
ATOM 854 O O . THR A 1 123 ? 9.306 9.859 -1.504 1.00 80.00 123 THR A O 1
ATOM 857 N N . ASP A 1 124 ? 9.853 11.955 -2.097 1.00 70.81 124 ASP A N 1
ATOM 858 C CA . ASP A 1 124 ? 9.895 11.669 -3.530 1.00 70.81 124 ASP A CA 1
ATOM 859 C C . ASP A 1 124 ? 11.190 10.937 -3.935 1.00 70.81 124 ASP A C 1
ATOM 861 O O . ASP A 1 124 ? 12.131 10.800 -3.151 1.00 70.81 124 ASP A O 1
ATOM 865 N N . ALA A 1 125 ? 11.259 10.463 -5.184 1.00 63.78 125 ALA A N 1
ATOM 866 C CA . ALA A 1 125 ? 12.430 9.748 -5.702 1.00 63.78 125 ALA A CA 1
ATOM 867 C C . ALA A 1 125 ? 13.729 10.587 -5.684 1.00 63.78 125 ALA A C 1
ATOM 869 O O . ALA A 1 125 ? 14.816 10.031 -5.806 1.00 63.78 125 ALA A O 1
ATOM 870 N N . GLY A 1 126 ? 13.625 11.913 -5.535 1.00 68.75 126 GLY A N 1
ATOM 871 C CA . GLY A 1 126 ? 14.754 12.832 -5.390 1.00 68.75 126 GLY A CA 1
ATOM 872 C C . GLY A 1 126 ? 15.147 13.106 -3.936 1.00 68.75 126 GLY A C 1
ATOM 873 O O . GLY A 1 126 ? 15.935 14.019 -3.693 1.00 68.75 126 GLY A O 1
ATOM 874 N N . GLY A 1 127 ? 14.585 12.372 -2.969 1.00 71.75 127 GLY A N 1
ATOM 875 C CA . GLY A 1 127 ? 14.875 12.536 -1.545 1.00 71.75 127 GLY A CA 1
ATOM 876 C C . GLY A 1 127 ? 14.179 13.736 -0.899 1.00 71.75 127 GLY A C 1
ATOM 877 O O . GLY A 1 127 ? 14.458 14.054 0.257 1.00 71.75 127 GLY A O 1
ATOM 878 N N . ARG A 1 128 ? 13.276 14.426 -1.609 1.00 79.88 128 ARG A N 1
ATOM 879 C CA . ARG A 1 128 ? 12.587 15.604 -1.070 1.00 79.88 128 ARG A CA 1
ATOM 880 C C . ARG A 1 128 ? 11.301 15.190 -0.379 1.00 79.88 128 ARG A C 1
ATOM 882 O O . ARG A 1 128 ? 10.446 14.535 -0.971 1.00 79.88 128 ARG A O 1
ATOM 889 N N . ARG A 1 129 ? 11.138 15.635 0.866 1.00 84.75 129 ARG A N 1
ATOM 890 C CA . ARG A 1 129 ? 9.883 15.493 1.605 1.00 84.75 129 ARG A CA 1
ATOM 891 C C . ARG A 1 129 ? 8.823 16.409 0.989 1.00 84.75 129 ARG A C 1
ATOM 893 O O . ARG A 1 129 ? 9.056 17.603 0.817 1.00 84.75 129 ARG A O 1
ATOM 900 N N . ARG A 1 130 ? 7.663 15.848 0.668 1.00 87.31 130 ARG A N 1
ATOM 901 C CA . ARG A 1 130 ? 6.483 16.551 0.161 1.00 87.31 130 ARG A CA 1
ATOM 902 C C . ARG A 1 130 ? 5.274 16.204 1.007 1.00 87.31 130 ARG A C 1
ATOM 904 O O . ARG A 1 130 ? 5.106 15.058 1.4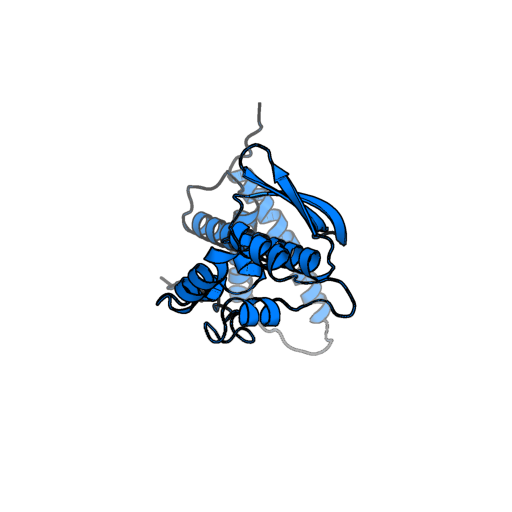17 1.00 87.31 130 ARG A O 1
ATOM 911 N N . GLU A 1 131 ? 4.414 17.189 1.221 1.00 91.62 131 GLU A N 1
ATOM 912 C CA . GLU A 1 131 ? 3.071 16.925 1.719 1.00 91.62 131 GLU A CA 1
ATOM 913 C C . GLU A 1 131 ? 2.209 16.371 0.590 1.00 91.62 131 GLU A C 1
ATOM 915 O O . GLU A 1 131 ? 2.173 16.904 -0.522 1.00 91.62 131 GLU A O 1
ATOM 920 N N . MET A 1 132 ? 1.532 15.274 0.889 1.00 92.88 132 MET A N 1
ATOM 921 C CA . MET A 1 132 ? 0.581 14.615 0.018 1.00 92.88 132 MET A CA 1
ATOM 922 C C . MET A 1 132 ? -0.780 14.582 0.695 1.00 92.88 132 MET A C 1
ATOM 924 O O . MET A 1 132 ? -0.895 14.592 1.924 1.00 92.88 132 MET A O 1
ATOM 928 N N . SER A 1 133 ? -1.821 14.540 -0.125 1.00 94.62 133 SER A N 1
ATOM 929 C CA . SER A 1 133 ? -3.189 14.405 0.346 1.00 94.62 133 SER A CA 1
ATOM 930 C C . SER A 1 133 ? -3.990 13.512 -0.578 1.00 94.62 133 SER A C 1
ATOM 932 O O . SER A 1 133 ? -3.900 13.658 -1.798 1.00 94.62 133 SER A O 1
ATOM 934 N N . GLU A 1 134 ? -4.820 12.655 -0.002 1.00 94.88 134 GLU A N 1
ATOM 935 C CA . GLU A 1 134 ? -5.752 11.814 -0.743 1.00 94.88 134 GLU A CA 1
ATOM 936 C C . GLU A 1 134 ? -7.125 11.803 -0.075 1.00 94.88 134 GLU A C 1
ATOM 938 O O . GLU A 1 134 ? -7.247 11.933 1.143 1.00 94.88 134 GLU A O 1
ATOM 943 N N . ILE A 1 135 ? -8.167 11.678 -0.897 1.00 95.06 135 ILE A N 1
ATOM 944 C CA . ILE A 1 135 ? -9.550 11.563 -0.438 1.00 95.06 135 ILE A CA 1
ATOM 945 C C . ILE A 1 135 ? -10.010 10.142 -0.735 1.00 95.06 135 ILE A C 1
ATOM 947 O O . ILE A 1 135 ? -10.034 9.723 -1.893 1.00 95.06 135 ILE A O 1
ATOM 951 N N . ILE A 1 136 ? -10.399 9.416 0.307 1.00 94.31 136 ILE A N 1
ATOM 952 C CA . ILE A 1 136 ? -10.835 8.021 0.229 1.00 94.31 136 ILE A CA 1
ATOM 953 C C . ILE A 1 136 ? -12.224 7.861 0.847 1.00 94.31 136 ILE A C 1
ATOM 955 O O . ILE A 1 136 ? -12.678 8.697 1.625 1.00 94.31 136 ILE A O 1
ATOM 959 N N . GLN A 1 137 ? -12.915 6.779 0.498 1.00 91.31 137 GLN A N 1
ATOM 960 C CA . GLN A 1 137 ? -14.116 6.375 1.230 1.00 91.31 137 GLN A CA 1
ATOM 961 C C . GLN A 1 137 ? -13.700 5.855 2.607 1.00 91.31 137 GLN A C 1
ATOM 963 O O . GLN A 1 137 ? -12.799 5.015 2.679 1.00 91.31 137 GLN A O 1
ATOM 968 N N . ASP A 1 138 ? -14.325 6.363 3.672 1.00 87.38 138 ASP A N 1
ATOM 969 C CA . ASP A 1 138 ? -14.019 5.921 5.034 1.00 87.38 138 ASP A CA 1
ATOM 970 C C . ASP A 1 138 ? -14.509 4.478 5.228 1.00 87.38 138 ASP A C 1
ATOM 972 O O . ASP A 1 138 ? -15.620 4.127 4.824 1.00 87.38 138 ASP A O 1
ATOM 976 N N . LEU A 1 139 ? -13.668 3.626 5.815 1.00 90.38 139 LEU A N 1
ATOM 977 C CA . LEU A 1 139 ? -14.003 2.234 6.107 1.00 90.38 139 LEU A CA 1
ATOM 978 C C . LEU A 1 139 ? -14.172 2.090 7.622 1.00 90.38 139 LEU A C 1
ATOM 980 O O . LEU A 1 139 ? -13.177 2.166 8.343 1.00 90.38 139 LEU A O 1
ATOM 984 N N . PRO A 1 140 ? -15.397 1.844 8.123 1.00 90.00 140 PRO A N 1
ATOM 985 C CA . PRO A 1 140 ? -15.614 1.698 9.554 1.00 90.00 140 PRO A CA 1
ATOM 986 C C . PRO A 1 140 ? -14.798 0.545 10.146 1.00 90.00 140 PRO A C 1
ATOM 988 O O . PRO A 1 140 ? -14.746 -0.549 9.577 1.00 90.00 140 PRO A O 1
ATOM 991 N N . ALA A 1 141 ? -14.235 0.763 11.338 1.00 91.50 141 ALA A N 1
ATOM 992 C CA . ALA A 1 141 ? -13.382 -0.207 12.031 1.00 91.50 141 ALA A CA 1
ATOM 993 C C . ALA A 1 141 ? -14.021 -1.602 12.183 1.00 91.50 141 ALA A C 1
ATOM 995 O O . ALA A 1 141 ? -13.320 -2.608 12.117 1.00 91.50 141 ALA A O 1
ATOM 996 N N . ALA A 1 142 ? -15.350 -1.672 12.328 1.00 92.19 142 ALA A N 1
ATOM 997 C CA . ALA A 1 142 ? -16.094 -2.925 12.462 1.00 92.19 142 ALA A CA 1
ATOM 998 C C . ALA A 1 142 ? -15.983 -3.853 11.235 1.00 92.19 142 ALA A C 1
ATOM 1000 O O . ALA A 1 142 ? -16.125 -5.065 11.376 1.00 92.19 142 ALA A O 1
ATOM 1001 N N . PHE A 1 143 ? -15.709 -3.312 10.043 1.00 92.81 143 PHE A N 1
ATOM 1002 C CA . PHE A 1 143 ? -15.581 -4.105 8.817 1.00 92.81 143 PHE A CA 1
ATOM 1003 C C . PHE A 1 143 ? -14.157 -4.601 8.556 1.00 92.81 143 PHE A C 1
ATOM 1005 O O . PHE A 1 143 ? -13.984 -5.546 7.787 1.00 92.81 143 PHE A O 1
ATOM 1012 N N . LEU A 1 144 ? -13.140 -4.010 9.196 1.00 93.56 144 LEU A N 1
ATOM 1013 C CA . LEU A 1 144 ? -11.739 -4.381 8.976 1.00 93.56 144 LEU A CA 1
ATOM 1014 C C . LEU A 1 144 ? -11.460 -5.880 9.199 1.00 93.56 144 LEU A C 1
ATOM 1016 O O . LEU A 1 144 ? -10.844 -6.481 8.318 1.00 93.56 144 LEU A O 1
ATOM 1020 N N . PRO A 1 145 ? -11.942 -6.529 10.283 1.00 93.69 145 PRO A N 1
ATOM 1021 C CA . PRO A 1 145 ? -11.689 -7.953 10.493 1.00 93.69 145 PRO A CA 1
ATOM 1022 C C . PRO A 1 145 ? -12.259 -8.832 9.377 1.00 93.69 145 PRO A C 1
ATOM 1024 O O . PRO A 1 145 ? -11.627 -9.804 8.969 1.00 93.69 145 PRO A O 1
ATOM 1027 N N . VAL A 1 146 ? -13.444 -8.481 8.867 1.00 94.25 146 VAL A N 1
ATOM 1028 C CA . VAL A 1 146 ? -14.121 -9.232 7.803 1.00 94.25 146 VAL A CA 1
ATOM 1029 C C . VAL A 1 146 ? -13.366 -9.084 6.487 1.00 94.25 146 VAL A C 1
ATOM 1031 O O . VAL A 1 146 ? -13.062 -10.087 5.851 1.00 94.25 146 VAL A O 1
ATOM 1034 N N . VAL A 1 147 ? -13.009 -7.853 6.106 1.00 93.44 147 VAL A N 1
ATOM 1035 C CA . VAL A 1 147 ? -12.263 -7.581 4.866 1.00 93.44 147 VAL A CA 1
ATOM 1036 C C . VAL A 1 147 ? -10.932 -8.332 4.856 1.00 93.44 147 VAL A C 1
ATOM 1038 O O . VAL A 1 147 ? -10.623 -9.014 3.881 1.00 93.44 147 VAL A O 1
ATOM 1041 N N . LEU A 1 148 ? -10.170 -8.259 5.951 1.00 93.06 148 LEU A N 1
ATOM 1042 C CA . LEU A 1 148 ? -8.876 -8.934 6.059 1.00 93.06 148 LEU A CA 1
ATOM 1043 C C . LEU A 1 148 ? -9.006 -10.458 5.969 1.00 93.06 148 LEU A C 1
ATOM 1045 O O . LEU A 1 148 ? -8.238 -11.091 5.251 1.00 93.06 148 LEU A O 1
ATOM 1049 N N . ARG A 1 149 ? -10.002 -11.047 6.643 1.00 93.06 149 ARG A N 1
ATOM 1050 C CA . ARG A 1 149 ? -10.252 -12.496 6.596 1.00 93.06 149 ARG A CA 1
ATOM 1051 C C . ARG A 1 149 ? -10.679 -12.977 5.216 1.00 93.06 149 ARG A C 1
ATOM 1053 O O . ARG A 1 149 ? -10.213 -14.024 4.787 1.00 93.06 149 ARG A O 1
ATOM 1060 N N . VAL A 1 150 ? -11.530 -12.220 4.522 1.00 93.25 150 VAL A N 1
ATOM 1061 C CA . VAL A 1 150 ? -11.964 -12.564 3.160 1.00 93.25 150 VAL A CA 1
ATOM 1062 C C . VAL A 1 150 ? -10.773 -12.590 2.210 1.00 93.25 150 VAL 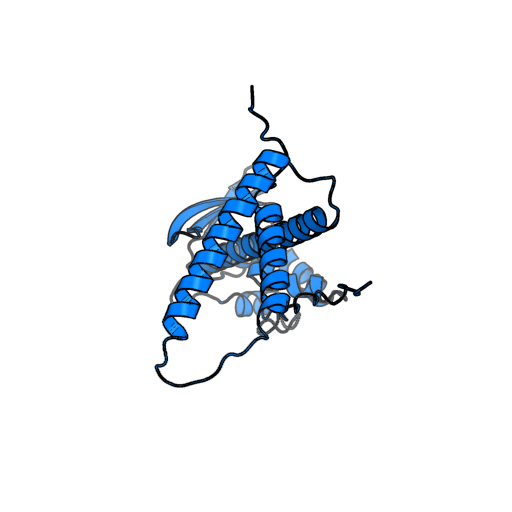A C 1
ATOM 1064 O O . VAL A 1 150 ? -10.596 -13.571 1.500 1.00 93.25 150 VAL A O 1
ATOM 1067 N N . VAL A 1 151 ? -9.924 -11.558 2.235 1.00 91.19 151 VAL A N 1
ATOM 1068 C CA . VAL A 1 151 ? -8.740 -11.512 1.363 1.00 91.19 151 VAL A CA 1
ATOM 1069 C C . VAL A 1 151 ? -7.734 -12.600 1.740 1.00 91.19 151 VAL A C 1
ATOM 1071 O O . VAL A 1 151 ? -7.135 -13.203 0.857 1.00 91.19 151 VAL A O 1
ATOM 1074 N N . ALA A 1 152 ? -7.555 -12.890 3.031 1.00 90.88 152 ALA A N 1
ATOM 1075 C CA . ALA A 1 152 ? -6.645 -13.944 3.475 1.00 90.88 152 ALA A CA 1
ATOM 1076 C C . ALA A 1 152 ? -7.107 -15.355 3.081 1.00 90.88 152 ALA A C 1
ATOM 1078 O O . ALA A 1 152 ? -6.271 -16.206 2.778 1.00 90.88 152 ALA A O 1
ATOM 1079 N N . ALA A 1 153 ? -8.420 -15.586 3.049 1.00 90.00 153 ALA A N 1
ATOM 1080 C CA . ALA A 1 153 ? -9.030 -16.843 2.625 1.00 90.00 153 ALA A CA 1
ATOM 1081 C C . ALA A 1 153 ? -9.232 -16.951 1.102 1.00 90.00 153 ALA A C 1
ATOM 1083 O O . ALA A 1 153 ? -9.714 -17.981 0.633 1.00 90.00 153 ALA A O 1
ATOM 1084 N N . ASP A 1 154 ? -8.892 -15.913 0.333 1.00 90.88 154 ASP A N 1
ATOM 1085 C CA . ASP A 1 154 ? -9.040 -15.908 -1.122 1.00 90.88 154 ASP A CA 1
ATOM 1086 C C . ASP A 1 154 ? -8.170 -17.003 -1.754 1.00 90.88 154 ASP A C 1
ATOM 1088 O O . ASP A 1 154 ? -7.033 -17.218 -1.330 1.00 90.88 154 ASP A O 1
ATOM 1092 N N . GLU A 1 155 ? -8.678 -17.695 -2.773 1.00 87.25 155 GLU A N 1
ATOM 1093 C CA . GLU A 1 155 ? -7.951 -18.758 -3.477 1.00 87.25 155 GLU A CA 1
ATOM 1094 C C . GLU A 1 155 ? -6.776 -18.198 -4.299 1.00 87.25 155 GLU A C 1
ATOM 1096 O O . GLU A 1 155 ? -5.727 -18.843 -4.430 1.00 87.25 155 GLU A O 1
ATOM 1101 N N . SER A 1 156 ? -6.895 -16.959 -4.782 1.00 87.19 156 SER A N 1
ATOM 1102 C CA . SER A 1 156 ? -5.873 -16.277 -5.565 1.00 87.19 156 SER A CA 1
ATOM 1103 C C . SER A 1 156 ? -4.690 -15.841 -4.702 1.00 87.19 156 SER A C 1
ATOM 1105 O O . SER A 1 156 ? -4.791 -14.992 -3.814 1.00 87.19 156 SER A O 1
ATOM 1107 N N . ALA A 1 157 ? -3.503 -16.360 -5.028 1.00 84.88 157 ALA A N 1
ATOM 1108 C CA . ALA A 1 157 ? -2.253 -15.901 -4.423 1.00 84.88 157 ALA A CA 1
ATOM 1109 C C . ALA A 1 157 ? -1.992 -14.406 -4.683 1.00 84.88 157 ALA A C 1
ATOM 1111 O O . ALA A 1 157 ? -1.369 -13.738 -3.860 1.00 84.88 157 ALA A O 1
ATOM 1112 N N . GLU A 1 158 ? -2.490 -13.870 -5.800 1.00 82.19 158 GLU A N 1
ATOM 1113 C CA . GLU A 1 158 ? -2.372 -12.449 -6.135 1.00 82.19 158 GLU A CA 1
ATOM 1114 C C . GLU A 1 158 ? -3.266 -11.587 -5.242 1.00 82.19 158 GLU A C 1
ATOM 1116 O O . GLU A 1 158 ? -2.840 -10.523 -4.796 1.00 82.19 158 GLU A O 1
ATOM 1121 N N . ALA A 1 159 ? -4.471 -12.067 -4.917 1.00 85.25 159 ALA A N 1
ATOM 1122 C CA . ALA A 1 159 ? -5.348 -11.396 -3.964 1.00 85.25 159 ALA A CA 1
ATOM 1123 C C . ALA A 1 159 ? -4.721 -11.381 -2.564 1.00 85.25 159 ALA A C 1
ATOM 1125 O O . ALA A 1 159 ? -4.628 -10.318 -1.949 1.00 85.25 159 ALA A O 1
ATOM 1126 N N . ARG A 1 160 ? -4.191 -12.522 -2.102 1.00 87.75 160 ARG A N 1
ATOM 1127 C CA . ARG A 1 160 ? -3.491 -12.614 -0.808 1.00 87.75 160 ARG A CA 1
ATOM 1128 C C . ARG A 1 160 ? -2.243 -11.732 -0.747 1.00 87.75 160 ARG A C 1
ATOM 1130 O O . ARG A 1 160 ? -1.973 -11.143 0.294 1.00 87.75 160 ARG A O 1
ATOM 1137 N N . ALA A 1 161 ? -1.519 -11.562 -1.855 1.00 86.25 161 ALA A N 1
ATOM 1138 C CA . ALA A 1 161 ? -0.362 -10.665 -1.919 1.00 86.25 161 ALA A CA 1
ATOM 1139 C C . ALA A 1 161 ? -0.723 -9.184 -1.674 1.00 86.25 161 ALA A C 1
ATOM 1141 O O . ALA A 1 161 ? 0.141 -8.407 -1.262 1.00 86.25 161 ALA A O 1
ATOM 1142 N N . ASN A 1 162 ? -1.989 -8.788 -1.861 1.00 88.69 162 ASN A N 1
ATOM 1143 C CA . ASN A 1 162 ? -2.458 -7.440 -1.524 1.00 88.69 162 ASN A CA 1
ATOM 1144 C C . ASN A 1 162 ? -2.573 -7.194 -0.011 1.00 88.69 162 ASN A C 1
ATOM 1146 O O . ASN A 1 162 ? -2.802 -6.054 0.385 1.00 88.69 162 ASN A O 1
ATOM 1150 N N . LEU A 1 163 ? -2.398 -8.218 0.837 1.00 90.75 163 LEU A N 1
ATOM 1151 C CA . LEU A 1 163 ? -2.284 -8.044 2.290 1.00 90.75 163 LEU A CA 1
ATOM 1152 C C . LEU A 1 163 ? -0.954 -7.404 2.705 1.00 90.75 163 LEU A C 1
ATOM 1154 O O . LEU A 1 163 ? -0.866 -6.850 3.800 1.00 90.75 163 LEU A O 1
ATOM 1158 N N . ALA A 1 164 ? 0.062 -7.430 1.838 1.00 90.94 164 ALA A N 1
ATOM 1159 C CA . ALA A 1 164 ? 1.312 -6.723 2.078 1.00 90.94 164 ALA A CA 1
ATOM 1160 C C . ALA A 1 164 ? 1.048 -5.209 2.213 1.00 90.94 164 ALA A C 1
ATOM 1162 O O . ALA A 1 164 ? 0.411 -4.643 1.321 1.00 90.94 164 ALA A O 1
ATOM 1163 N N . PRO A 1 165 ? 1.570 -4.508 3.241 1.00 92.06 165 PRO A N 1
ATOM 1164 C CA . PRO A 1 165 ? 1.224 -3.105 3.496 1.00 92.06 165 PRO A CA 1
ATOM 1165 C C . PRO A 1 165 ? 1.415 -2.176 2.290 1.00 92.06 165 PRO A C 1
ATOM 1167 O O . PRO A 1 165 ? 0.529 -1.384 1.971 1.00 92.06 165 PRO A O 1
ATOM 1170 N N . ALA A 1 166 ? 2.531 -2.309 1.566 1.00 91.12 166 ALA A N 1
ATOM 1171 C CA . ALA A 1 166 ? 2.808 -1.499 0.380 1.00 91.12 166 ALA A CA 1
ATOM 1172 C C . ALA A 1 166 ? 1.861 -1.818 -0.791 1.00 91.12 166 ALA A C 1
ATOM 1174 O O . ALA A 1 166 ? 1.422 -0.905 -1.488 1.00 91.12 166 ALA A O 1
ATOM 1175 N N . ALA A 1 167 ? 1.510 -3.093 -0.994 1.00 90.19 167 ALA A N 1
ATOM 1176 C CA . ALA A 1 167 ? 0.546 -3.489 -2.019 1.00 90.19 167 ALA A CA 1
ATOM 1177 C C . ALA A 1 167 ? -0.863 -3.001 -1.655 1.00 90.19 167 ALA A C 1
ATOM 1179 O O . ALA A 1 167 ? -1.542 -2.399 -2.484 1.00 90.19 167 ALA A O 1
ATOM 1180 N N . MET A 1 168 ? -1.264 -3.164 -0.393 1.00 92.94 168 MET A N 1
ATOM 1181 C CA . MET A 1 168 ? -2.536 -2.689 0.142 1.00 92.94 168 MET A CA 1
ATOM 1182 C C . MET A 1 168 ? -2.693 -1.174 -0.014 1.00 92.94 168 MET A C 1
ATOM 1184 O O . MET A 1 168 ? -3.751 -0.707 -0.429 1.00 92.94 168 MET A O 1
ATOM 1188 N N . ALA A 1 169 ? -1.636 -0.404 0.259 1.00 93.44 169 ALA A N 1
ATOM 1189 C CA . ALA A 1 169 ? -1.624 1.055 0.143 1.00 93.44 169 ALA A CA 1
ATOM 1190 C C . ALA A 1 169 ? -1.916 1.572 -1.278 1.00 93.44 169 ALA A C 1
ATOM 1192 O O . ALA A 1 169 ? -2.333 2.724 -1.440 1.00 93.44 169 ALA A O 1
ATOM 1193 N N . VAL A 1 170 ? -1.702 0.731 -2.295 1.00 91.75 170 VAL A N 1
ATOM 1194 C CA . VAL A 1 170 ? -1.959 1.042 -3.708 1.00 91.75 170 VAL A CA 1
ATOM 1195 C C . VAL A 1 170 ? -3.252 0.390 -4.192 1.00 91.75 170 VAL A C 1
ATOM 1197 O O . VAL A 1 170 ? -4.103 1.066 -4.763 1.00 91.75 170 VAL A O 1
ATOM 1200 N N . ALA A 1 171 ? -3.423 -0.911 -3.953 1.00 89.75 171 ALA A N 1
ATOM 1201 C CA . ALA A 1 171 ? -4.567 -1.685 -4.429 1.00 89.75 171 ALA A CA 1
ATOM 1202 C C . ALA A 1 171 ? -5.863 -1.336 -3.683 1.00 89.75 171 ALA A C 1
ATOM 1204 O O . ALA A 1 171 ? -6.957 -1.399 -4.241 1.00 89.75 171 ALA A O 1
ATOM 1205 N N . SER A 1 172 ? -5.765 -0.981 -2.402 1.00 91.75 172 SER A N 1
ATOM 1206 C CA . SER A 1 172 ? -6.903 -0.618 -1.558 1.00 91.75 172 S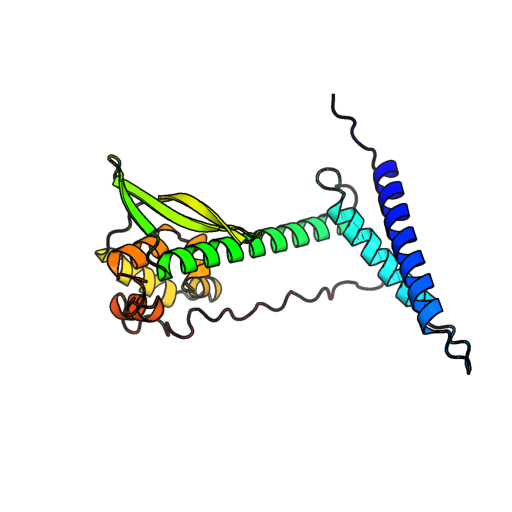ER A CA 1
ATOM 1207 C C . SER A 1 172 ? -6.512 0.422 -0.501 1.00 91.75 172 SER A C 1
ATOM 1209 O O . SER A 1 172 ? -6.515 0.117 0.697 1.00 91.75 172 SER A O 1
ATOM 1211 N N . PRO A 1 173 ? -6.266 1.687 -0.911 1.00 93.56 173 PRO A N 1
ATOM 1212 C CA . PRO A 1 173 ? -5.856 2.757 0.004 1.00 93.56 173 PRO A CA 1
ATOM 1213 C C . PRO A 1 173 ? -6.814 2.929 1.190 1.00 93.56 173 PRO A C 1
ATOM 1215 O O . PRO A 1 173 ? -6.386 3.204 2.306 1.00 93.56 173 PRO A O 1
ATOM 1218 N N . ARG A 1 174 ? -8.118 2.690 0.977 1.00 94.50 174 ARG A N 1
ATOM 1219 C CA . ARG A 1 174 ? -9.143 2.730 2.034 1.00 94.50 174 ARG A CA 1
ATOM 1220 C C . ARG A 1 174 ? -8.875 1.755 3.182 1.00 94.50 174 ARG A C 1
ATOM 1222 O O . ARG A 1 174 ? -9.045 2.123 4.336 1.00 94.50 174 ARG A O 1
ATOM 1229 N N . VAL A 1 175 ? -8.455 0.526 2.872 1.00 94.75 175 VAL A N 1
ATOM 1230 C CA . VAL A 1 175 ? -8.199 -0.514 3.878 1.00 94.75 175 VAL A CA 1
ATOM 1231 C C . VAL A 1 175 ? -6.904 -0.184 4.604 1.00 94.75 175 VAL A C 1
ATOM 1233 O O . VAL A 1 175 ? -6.881 -0.158 5.830 1.00 94.75 175 VAL A O 1
ATOM 1236 N N . PHE A 1 176 ? -5.866 0.171 3.844 1.00 95.56 176 PHE A N 1
ATOM 1237 C CA . PHE A 1 176 ? -4.579 0.594 4.381 1.00 95.56 176 PHE A CA 1
ATOM 1238 C C . PHE A 1 176 ? -4.728 1.732 5.403 1.00 95.56 176 PHE A C 1
ATOM 1240 O O . PHE A 1 176 ? -4.322 1.590 6.555 1.00 95.56 176 PHE A O 1
ATOM 1247 N N . TRP A 1 177 ? -5.377 2.837 5.027 1.00 95.38 177 TRP A N 1
ATOM 1248 C CA . TRP A 1 177 ? -5.539 3.985 5.921 1.00 95.38 177 TRP A CA 1
ATOM 1249 C C . TRP A 1 177 ? -6.477 3.719 7.094 1.00 95.38 177 TRP A C 1
ATOM 1251 O O . TRP A 1 177 ? -6.253 4.257 8.177 1.00 95.38 177 TRP A O 1
ATOM 1261 N N . ALA A 1 178 ? -7.484 2.864 6.919 1.00 94.56 178 ALA A N 1
ATOM 1262 C CA . ALA A 1 178 ? -8.334 2.434 8.020 1.00 94.56 178 ALA A CA 1
ATOM 1263 C C . ALA A 1 178 ? -7.553 1.604 9.054 1.00 94.56 178 ALA A C 1
ATOM 1265 O O . ALA A 1 178 ? -7.742 1.815 10.250 1.00 94.56 178 ALA A O 1
ATOM 1266 N N . ILE A 1 179 ? -6.625 0.735 8.632 1.00 94.25 179 ILE A N 1
ATOM 1267 C CA . ILE A 1 179 ? -5.719 0.024 9.552 1.00 94.25 179 ILE A CA 1
ATOM 1268 C C . ILE A 1 179 ? -4.832 1.025 10.295 1.00 94.25 179 ILE A C 1
ATOM 1270 O O . ILE A 1 179 ? -4.772 0.986 11.524 1.00 94.25 179 ILE A O 1
ATOM 1274 N N . VAL A 1 180 ? -4.207 1.966 9.578 1.00 94.12 180 VAL A N 1
ATOM 1275 C CA . VAL A 1 180 ? -3.350 2.992 10.196 1.00 94.12 180 VAL A CA 1
ATOM 1276 C C . VAL A 1 180 ? -4.120 3.785 11.254 1.00 94.12 180 VAL A C 1
ATOM 1278 O O . VAL A 1 180 ? -3.671 3.890 12.395 1.00 94.12 180 VAL A O 1
ATOM 1281 N N . ARG A 1 181 ? -5.311 4.282 10.905 1.00 92.56 181 ARG A N 1
ATOM 1282 C CA . ARG A 1 181 ? -6.155 5.112 11.774 1.00 92.56 181 ARG A CA 1
ATOM 1283 C C . ARG A 1 181 ? -6.731 4.347 12.965 1.00 92.56 181 ARG A C 1
ATOM 1285 O O . ARG A 1 181 ? -6.738 4.873 14.074 1.00 92.56 181 ARG A O 1
ATOM 1292 N N . HIS A 1 182 ? -7.268 3.146 12.747 1.00 92.00 182 HIS A N 1
ATOM 1293 C CA . HIS A 1 182 ? -8.051 2.432 13.762 1.00 92.00 182 HIS A CA 1
ATOM 1294 C C . HIS A 1 182 ? -7.230 1.454 14.604 1.00 92.00 182 HIS A C 1
ATOM 1296 O O . HIS A 1 182 ? -7.586 1.216 15.758 1.00 92.00 182 HIS A O 1
ATOM 1302 N N . ALA A 1 183 ? -6.133 0.912 14.071 1.00 89.75 183 ALA A N 1
ATOM 1303 C CA . ALA A 1 183 ? -5.219 0.053 14.822 1.00 89.75 183 ALA A CA 1
ATOM 1304 C C . ALA A 1 183 ? -3.927 0.755 15.256 1.00 89.75 183 ALA A C 1
ATOM 1306 O O . ALA A 1 183 ? -3.118 0.133 15.943 1.00 89.75 183 ALA A O 1
ATOM 1307 N N . GLY A 1 184 ? -3.767 2.047 14.950 1.00 87.69 184 GLY A N 1
ATOM 1308 C CA . GLY A 1 184 ? -2.694 2.882 15.491 1.00 87.69 184 GLY A CA 1
ATOM 1309 C C . GLY A 1 184 ? -1.314 2.445 15.016 1.00 87.69 184 GLY A C 1
ATOM 1310 O O . GLY A 1 184 ? -0.429 2.231 15.841 1.00 87.69 184 GLY A O 1
ATOM 1311 N N . VAL A 1 185 ? -1.162 2.255 13.705 1.00 91.75 185 VAL A N 1
ATOM 1312 C CA . VAL A 1 185 ? 0.138 1.939 13.098 1.00 91.75 185 VAL A CA 1
ATOM 1313 C C . VAL A 1 185 ? 1.050 3.163 13.170 1.00 91.75 185 VAL A C 1
ATOM 1315 O O . VAL A 1 185 ? 0.626 4.269 12.831 1.00 91.75 185 VAL A O 1
ATOM 1318 N N . GLY A 1 186 ? 2.307 2.950 13.558 1.00 86.62 186 GLY A N 1
ATOM 1319 C CA . GLY A 1 186 ? 3.306 4.007 13.722 1.00 86.62 186 GLY A CA 1
ATOM 1320 C C . GLY A 1 186 ? 3.208 4.760 15.052 1.00 86.62 186 GLY A C 1
ATOM 1321 O O . GLY A 1 186 ? 2.470 4.362 15.952 1.00 86.62 186 GLY A O 1
ATOM 1322 N N . GLY A 1 187 ? 4.001 5.829 15.192 1.00 72.62 187 GLY A N 1
ATOM 1323 C CA . GLY A 1 187 ? 4.029 6.671 16.402 1.00 72.62 187 GLY A CA 1
ATOM 1324 C C . GLY A 1 187 ? 5.400 6.883 17.058 1.00 72.62 187 GLY A C 1
ATOM 1325 O O . GLY A 1 187 ? 5.447 7.346 18.193 1.00 72.62 187 GLY A O 1
ATOM 1326 N N . GLY A 1 188 ? 6.507 6.579 16.370 1.00 65.19 188 GLY A N 1
ATOM 1327 C CA . GLY A 1 188 ? 7.860 6.722 16.927 1.00 65.19 188 GLY A CA 1
ATOM 1328 C C . GLY A 1 188 ? 8.245 5.560 17.849 1.00 65.19 188 GLY A C 1
ATOM 1329 O O . GLY A 1 188 ? 7.806 4.431 17.624 1.00 65.19 188 GLY A O 1
ATOM 1330 N N . ASP A 1 189 ? 9.068 5.821 18.868 1.00 55.44 189 ASP A N 1
ATOM 1331 C CA . ASP A 1 189 ? 9.507 4.803 19.832 1.00 55.44 189 ASP A CA 1
ATOM 1332 C C . ASP A 1 189 ? 8.304 4.266 20.630 1.00 55.44 189 ASP A C 1
ATOM 1334 O O . ASP A 1 189 ? 7.742 4.949 21.484 1.00 55.44 189 ASP A O 1
ATOM 1338 N N . GLY A 1 190 ? 7.879 3.037 20.313 1.00 64.94 190 GLY A N 1
ATOM 1339 C CA . GLY A 1 190 ? 6.673 2.396 20.861 1.00 64.94 190 GLY A CA 1
ATOM 1340 C C . GLY A 1 190 ? 5.469 2.355 19.909 1.00 64.94 190 GLY A C 1
ATOM 1341 O O . GLY A 1 190 ? 4.404 1.868 20.293 1.00 64.94 190 GLY A O 1
ATOM 1342 N N . GLY A 1 191 ? 5.623 2.842 18.673 1.00 74.12 191 GLY A N 1
ATOM 1343 C CA . GLY A 1 191 ? 4.617 2.721 17.620 1.00 74.12 191 GLY A CA 1
ATOM 1344 C C . GLY A 1 191 ? 4.354 1.268 17.214 1.00 74.12 191 GLY A C 1
ATOM 1345 O O . GLY A 1 191 ? 5.246 0.421 17.267 1.00 74.12 191 GLY A O 1
ATOM 1346 N N . ARG A 1 192 ? 3.118 0.964 16.799 1.00 89.06 192 ARG A N 1
ATOM 1347 C CA . ARG A 1 192 ? 2.728 -0.398 16.398 1.00 89.06 192 ARG A CA 1
ATOM 1348 C C . ARG A 1 192 ? 3.150 -0.687 14.956 1.00 89.06 192 ARG A C 1
ATOM 1350 O O . ARG A 1 192 ? 2.985 0.169 14.084 1.00 89.06 192 ARG A O 1
ATOM 1357 N N . SER A 1 193 ? 3.649 -1.896 14.708 1.00 91.00 193 SER A N 1
ATOM 1358 C CA . SER A 1 193 ? 3.924 -2.397 13.358 1.00 91.00 193 SER A CA 1
ATOM 1359 C C . SER A 1 193 ? 2.623 -2.673 12.581 1.00 91.00 193 SER A C 1
ATOM 1361 O O . SER A 1 193 ? 1.530 -2.690 13.156 1.00 91.00 193 SER A O 1
ATOM 1363 N N . PHE A 1 194 ? 2.709 -2.872 11.263 1.00 91.75 194 PHE A N 1
ATOM 1364 C CA . PHE A 1 194 ? 1.527 -3.271 10.486 1.00 91.75 194 PHE A CA 1
ATOM 1365 C C . PHE A 1 194 ? 1.096 -4.694 10.843 1.00 91.75 194 PHE A C 1
ATOM 1367 O O . PHE A 1 194 ? -0.095 -4.976 10.927 1.00 91.75 194 PHE A O 1
ATOM 1374 N N . GLU A 1 195 ? 2.065 -5.562 11.093 1.00 91.62 195 GLU A N 1
ATOM 1375 C CA . GLU A 1 195 ? 1.888 -6.958 11.454 1.00 91.62 195 GLU A CA 1
ATOM 1376 C C . GLU A 1 195 ? 1.102 -7.074 12.766 1.00 91.62 195 GLU A C 1
ATOM 1378 O O . GLU A 1 195 ? 0.053 -7.717 12.805 1.00 91.62 195 GLU A O 1
ATOM 1383 N N . ASP A 1 196 ? 1.527 -6.351 13.807 1.00 91.56 196 ASP A N 1
ATOM 1384 C CA . ASP A 1 196 ? 0.842 -6.329 15.105 1.00 91.56 196 ASP A CA 1
ATOM 1385 C C . ASP A 1 196 ? -0.557 -5.705 15.010 1.00 91.56 196 ASP A C 1
ATOM 1387 O O . ASP A 1 196 ? -1.492 -6.112 15.706 1.00 91.56 196 ASP A O 1
ATOM 1391 N N . ALA A 1 197 ? -0.718 -4.677 14.170 1.00 93.00 197 ALA A N 1
ATOM 1392 C CA . ALA A 1 197 ? -2.010 -4.041 13.942 1.00 93.00 197 ALA A CA 1
ATOM 1393 C C . ALA A 1 197 ? -2.997 -5.003 13.267 1.00 93.00 197 ALA A C 1
ATOM 1395 O O . ALA A 1 197 ? -4.141 -5.118 13.716 1.00 93.00 197 ALA A O 1
ATOM 1396 N N . CYS A 1 198 ? -2.556 -5.713 12.227 1.00 93.38 198 CYS A N 1
ATOM 1397 C CA . CYS A 1 198 ? -3.363 -6.700 11.520 1.00 93.38 198 CYS A CA 1
ATOM 1398 C C . CYS A 1 198 ? -3.688 -7.911 12.401 1.00 93.38 198 CYS A C 1
ATOM 1400 O O . CYS A 1 198 ? -4.852 -8.309 12.440 1.00 93.38 198 CYS A O 1
ATOM 1402 N N . GLU A 1 199 ? -2.727 -8.433 13.169 1.00 93.50 199 GLU A N 1
ATOM 1403 C CA . GLU A 1 199 ? -2.969 -9.549 14.093 1.00 93.50 199 GLU A CA 1
ATOM 1404 C C . GLU A 1 199 ? -3.981 -9.170 15.177 1.00 93.50 199 GLU A C 1
ATOM 1406 O O . GLU A 1 199 ? -4.871 -9.948 15.504 1.00 93.50 199 GLU A O 1
ATOM 1411 N N . ARG A 1 200 ? -3.943 -7.934 15.681 1.00 92.75 200 ARG A N 1
ATOM 1412 C CA . ARG A 1 200 ? -4.949 -7.453 16.636 1.00 92.75 200 ARG A CA 1
ATOM 1413 C C . ARG A 1 200 ? -6.344 -7.307 16.015 1.00 92.75 200 ARG A C 1
ATOM 1415 O O . ARG A 1 200 ? -7.335 -7.564 16.696 1.00 92.75 200 ARG A O 1
ATOM 1422 N N . ILE A 1 201 ? -6.443 -6.833 14.771 1.00 93.56 201 ILE A N 1
ATOM 1423 C CA . ILE A 1 201 ? -7.731 -6.650 14.076 1.00 93.56 201 ILE A CA 1
ATOM 1424 C C . ILE A 1 201 ? -8.335 -8.006 13.692 1.00 93.56 201 ILE A C 1
ATOM 1426 O O . ILE A 1 201 ? -9.529 -8.236 13.883 1.00 93.56 201 ILE A O 1
ATOM 1430 N N . ALA A 1 202 ? -7.528 -8.885 13.105 1.00 93.06 202 ALA A N 1
ATOM 1431 C CA . ALA A 1 202 ? -7.949 -10.157 12.541 1.00 93.06 202 ALA A CA 1
ATOM 1432 C C . ALA A 1 202 ? -6.986 -11.277 12.978 1.00 93.06 202 ALA A C 1
ATOM 1434 O O . ALA A 1 202 ? -6.213 -11.772 12.151 1.00 93.06 202 ALA A O 1
ATOM 1435 N N . PRO A 1 203 ? -7.070 -11.714 14.251 1.00 93.56 203 PRO A N 1
ATOM 1436 C CA . PRO A 1 203 ? -6.160 -12.718 14.789 1.00 93.56 203 PRO A CA 1
ATOM 1437 C C . PRO A 1 203 ? -6.230 -14.017 13.997 1.00 93.56 203 PRO A C 1
ATOM 1439 O O . PRO A 1 203 ? -7.338 -14.494 13.701 1.00 93.56 203 PRO A O 1
ATOM 1442 N N . GLY A 1 204 ? -5.062 -14.558 13.645 1.00 90.50 204 GLY A N 1
ATOM 1443 C CA . GLY A 1 204 ? -4.916 -15.828 12.931 1.00 90.50 204 GLY A CA 1
ATOM 1444 C C . GLY A 1 204 ? -5.533 -15.872 11.529 1.00 90.50 204 GLY A C 1
ATOM 1445 O O . GLY A 1 204 ? -5.729 -16.958 10.990 1.00 90.50 204 GLY A O 1
ATOM 1446 N N . ALA A 1 205 ? -5.885 -14.725 10.937 1.00 88.81 205 ALA A N 1
ATOM 1447 C CA . ALA A 1 205 ? -6.452 -14.698 9.589 1.00 88.81 205 ALA A CA 1
ATOM 1448 C C . ALA A 1 205 ? -5.396 -14.965 8.507 1.00 88.81 205 ALA A C 1
ATOM 1450 O O . ALA A 1 205 ? -5.712 -15.573 7.490 1.00 88.81 205 ALA A O 1
ATOM 1451 N N . ALA A 1 206 ? -4.157 -14.533 8.734 1.00 88.44 206 ALA A N 1
ATOM 1452 C CA . ALA A 1 206 ? -3.004 -14.792 7.884 1.00 88.44 206 ALA A CA 1
ATOM 1453 C C . ALA A 1 206 ? -1.746 -14.885 8.757 1.00 88.44 206 ALA A C 1
ATOM 1455 O O . ALA A 1 206 ? -1.743 -14.433 9.901 1.00 88.44 206 ALA A O 1
ATOM 1456 N N . ASP A 1 207 ? -0.660 -15.418 8.206 1.00 88.56 207 ASP A N 1
ATOM 1457 C CA . ASP A 1 207 ? 0.662 -15.215 8.794 1.00 88.56 207 ASP A CA 1
ATOM 1458 C C . ASP A 1 207 ? 1.127 -13.793 8.460 1.00 88.56 207 ASP A C 1
ATOM 1460 O O . ASP A 1 207 ? 1.724 -13.552 7.413 1.00 88.56 207 ASP A O 1
ATOM 1464 N N . TRP A 1 208 ? 0.800 -12.822 9.314 1.00 86.12 208 TRP A N 1
ATOM 1465 C CA . TRP A 1 208 ? 1.083 -11.408 9.049 1.00 86.12 208 TRP A CA 1
ATOM 1466 C C . TRP A 1 208 ? 2.572 -11.094 8.926 1.00 86.12 208 TRP A C 1
ATOM 1468 O O . TRP A 1 208 ? 2.925 -10.160 8.208 1.00 86.12 208 TRP A O 1
ATOM 1478 N N . ALA A 1 209 ? 3.439 -11.897 9.549 1.00 79.12 209 ALA A N 1
ATOM 1479 C CA . ALA A 1 209 ? 4.884 -11.746 9.435 1.00 79.12 209 ALA A CA 1
ATOM 1480 C C . ALA A 1 209 ? 5.389 -12.087 8.023 1.00 79.12 209 ALA A C 1
ATOM 1482 O O . ALA A 1 209 ? 6.376 -11.513 7.560 1.00 79.12 209 ALA A O 1
ATOM 1483 N N . THR A 1 210 ? 4.710 -12.997 7.315 1.00 77.12 210 THR A N 1
ATOM 1484 C CA . THR A 1 210 ? 5.097 -13.419 5.959 1.00 77.12 210 THR A CA 1
ATOM 1485 C C . THR A 1 210 ? 4.147 -12.940 4.864 1.00 77.12 210 THR A C 1
ATOM 1487 O O . THR A 1 210 ? 4.545 -12.904 3.700 1.00 77.12 210 THR A O 1
ATOM 1490 N N . ALA A 1 211 ? 2.948 -12.461 5.208 1.00 68.00 211 ALA A N 1
ATOM 1491 C CA . ALA A 1 211 ? 1.958 -11.905 4.280 1.00 68.00 211 ALA A CA 1
ATOM 1492 C C . ALA A 1 211 ? 2.507 -10.723 3.453 1.00 68.00 211 ALA A C 1
ATOM 1494 O O . ALA A 1 211 ? 2.004 -10.437 2.367 1.00 68.00 211 ALA A O 1
ATOM 1495 N N . GLY A 1 212 ? 3.558 -10.056 3.950 1.00 56.00 212 GLY A N 1
ATOM 1496 C CA . GLY A 1 212 ? 4.277 -8.973 3.277 1.00 56.00 212 GLY A CA 1
ATOM 1497 C C . GLY A 1 212 ? 5.470 -9.392 2.408 1.00 56.00 212 GLY A C 1
ATOM 1498 O O . GLY A 1 212 ? 5.965 -8.582 1.618 1.00 56.00 212 GLY A O 1
ATOM 1499 N N . LEU A 1 213 ? 5.954 -10.632 2.517 1.00 54.19 213 LEU A N 1
ATOM 1500 C CA . LEU A 1 213 ? 7.109 -11.097 1.754 1.00 54.19 213 LEU A CA 1
ATOM 1501 C C . LEU A 1 213 ? 6.663 -11.452 0.337 1.00 54.19 213 LEU A C 1
ATOM 1503 O O . LEU A 1 213 ? 6.230 -12.565 0.044 1.00 54.19 213 LEU A O 1
ATOM 1507 N N . ARG A 1 214 ? 6.784 -10.475 -0.567 1.00 51.41 214 ARG A N 1
ATOM 1508 C CA . ARG A 1 214 ? 6.595 -10.671 -2.007 1.00 51.41 214 ARG A CA 1
ATOM 1509 C C . ARG A 1 214 ? 7.408 -11.895 -2.450 1.00 51.41 214 ARG A C 1
ATOM 1511 O O . ARG A 1 214 ? 8.640 -11.851 -2.489 1.00 51.41 214 ARG A O 1
ATOM 1518 N N . SER A 1 215 ? 6.729 -12.964 -2.861 1.00 44.06 215 SER A N 1
ATOM 1519 C CA . SER A 1 215 ? 7.321 -13.969 -3.743 1.00 44.06 215 SER A CA 1
ATOM 1520 C C . SER A 1 215 ? 7.595 -13.237 -5.050 1.00 44.06 215 SER A C 1
ATOM 1522 O O . SER A 1 215 ? 6.694 -12.983 -5.845 1.00 44.06 215 SER A O 1
ATOM 1524 N N . ARG A 1 216 ? 8.834 -12.766 -5.211 1.00 41.09 216 ARG A N 1
ATOM 1525 C CA . ARG A 1 216 ? 9.310 -12.053 -6.397 1.00 41.09 216 ARG A CA 1
ATOM 1526 C C . ARG A 1 216 ? 8.906 -12.891 -7.616 1.00 41.09 216 ARG A C 1
ATOM 1528 O O . ARG A 1 216 ? 9.515 -13.937 -7.846 1.00 41.09 216 ARG A O 1
ATOM 1535 N N . LYS A 1 217 ? 7.872 -12.482 -8.369 1.00 43.97 217 LYS A N 1
ATOM 1536 C CA . LYS A 1 217 ? 7.563 -13.115 -9.658 1.00 43.97 217 LYS A CA 1
ATOM 1537 C C . LYS A 1 217 ? 8.841 -12.983 -10.476 1.00 43.97 217 LYS A C 1
ATOM 1539 O O . LYS A 1 217 ? 9.302 -11.871 -10.741 1.00 43.97 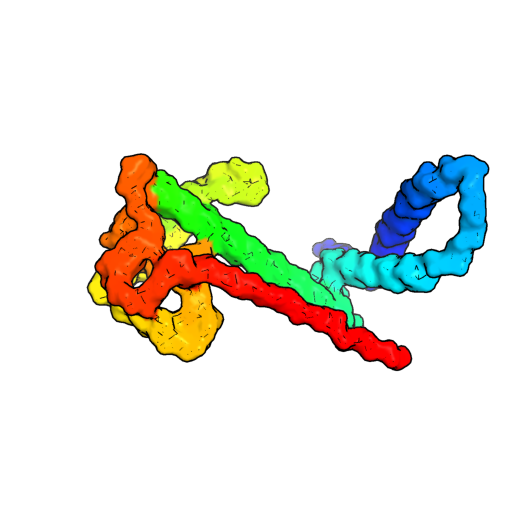217 LYS A O 1
ATOM 1544 N N . ARG A 1 218 ? 9.478 -14.117 -10.780 1.00 34.34 218 ARG A N 1
ATOM 1545 C CA . ARG A 1 218 ? 10.565 -14.136 -11.757 1.00 34.34 218 ARG A CA 1
ATOM 1546 C C . ARG A 1 218 ? 9.980 -13.500 -13.019 1.00 34.34 218 ARG A C 1
ATOM 1548 O O . ARG A 1 218 ? 8.895 -13.931 -13.411 1.00 34.34 218 ARG A O 1
ATOM 1555 N N . PRO A 1 219 ? 10.627 -12.484 -13.614 1.00 37.09 219 PRO A N 1
ATOM 1556 C CA . PRO A 1 219 ? 10.181 -11.995 -14.908 1.00 37.09 219 PRO A CA 1
ATOM 1557 C C . PRO A 1 219 ? 10.094 -13.204 -15.839 1.00 37.09 219 PRO A C 1
ATOM 1559 O O . PRO A 1 219 ? 11.024 -14.021 -15.857 1.00 37.09 219 PRO A O 1
ATOM 1562 N N . GLU A 1 220 ? 8.957 -13.358 -16.520 1.00 42.41 220 GLU A N 1
ATOM 1563 C CA . GLU A 1 220 ? 8.799 -14.384 -17.546 1.00 42.41 220 GLU A CA 1
ATOM 1564 C C . GLU A 1 220 ? 10.003 -14.260 -18.477 1.00 42.41 220 GLU A C 1
ATOM 1566 O O . GLU A 1 220 ? 10.295 -13.187 -19.013 1.00 42.41 220 GLU A O 1
ATOM 1571 N N . ARG A 1 221 ? 10.807 -15.326 -18.541 1.00 38.28 221 ARG A N 1
ATOM 1572 C CA . ARG A 1 221 ? 11.973 -15.350 -19.414 1.00 38.28 221 ARG A CA 1
ATOM 1573 C C . ARG A 1 221 ? 11.452 -15.106 -20.825 1.00 38.28 221 ARG A C 1
ATOM 1575 O O . ARG A 1 221 ? 10.581 -15.836 -21.279 1.00 38.28 221 ARG A O 1
ATOM 1582 N N . TYR A 1 222 ? 12.019 -14.116 -21.507 1.00 43.00 222 TYR A N 1
ATOM 1583 C CA . TYR A 1 222 ? 11.973 -14.011 -22.961 1.00 43.00 222 TYR A CA 1
ATOM 1584 C C . TYR A 1 222 ? 12.582 -15.299 -23.547 1.00 43.00 222 TYR A C 1
ATOM 1586 O O . TYR A 1 222 ? 13.783 -15.361 -23.790 1.00 43.00 222 TYR A O 1
ATOM 1594 N N . SER A 1 223 ? 11.793 -16.366 -23.675 1.00 36.59 223 SER A N 1
ATOM 1595 C CA . SER A 1 223 ? 12.210 -17.640 -24.276 1.00 36.59 223 SER A CA 1
ATOM 1596 C C . SER A 1 223 ? 11.572 -17.891 -25.638 1.00 36.59 223 SER A C 1
ATOM 1598 O O . SER A 1 223 ? 11.746 -18.965 -26.195 1.00 36.59 223 SER A O 1
ATOM 1600 N N . GLU A 1 224 ? 10.893 -16.902 -26.212 1.00 36.28 224 GLU A N 1
ATOM 1601 C CA . GLU A 1 224 ? 10.320 -16.999 -27.556 1.00 36.28 224 GLU A CA 1
ATOM 1602 C C . GLU A 1 224 ? 11.012 -16.020 -28.511 1.00 36.28 224 GLU A C 1
ATOM 1604 O O . GLU A 1 224 ? 10.391 -15.182 -29.150 1.00 36.28 224 GLU A O 1
ATOM 1609 N N . TYR A 1 225 ? 12.338 -16.123 -28.606 1.00 36.50 225 TYR A N 1
ATOM 1610 C CA . TYR A 1 225 ? 13.011 -15.868 -29.877 1.00 36.50 225 TYR A CA 1
ATOM 1611 C C . TYR A 1 225 ? 13.303 -17.238 -30.481 1.00 36.50 225 TYR A C 1
ATOM 1613 O O . TYR A 1 225 ? 14.369 -17.818 -30.280 1.00 36.50 225 TYR A O 1
ATOM 1621 N N . VAL A 1 226 ? 12.298 -17.799 -31.157 1.00 37.66 226 VAL A N 1
ATOM 1622 C CA . VAL A 1 226 ? 12.516 -18.929 -32.056 1.00 37.66 226 VAL A CA 1
ATOM 1623 C C . VAL A 1 226 ? 13.250 -18.366 -33.265 1.00 37.66 226 VAL A C 1
ATOM 1625 O O . VAL A 1 226 ? 12.710 -17.561 -34.018 1.00 37.66 226 VAL A O 1
ATOM 1628 N N . SER A 1 227 ? 14.511 -18.758 -33.399 1.00 39.44 227 SER A N 1
ATOM 1629 C CA . SER A 1 227 ? 15.285 -18.623 -34.624 1.00 39.44 227 SER A CA 1
ATOM 1630 C C . SER A 1 227 ? 14.548 -19.323 -35.771 1.00 39.44 227 SER A C 1
ATOM 1632 O O . SER A 1 227 ? 14.464 -20.554 -35.778 1.00 39.44 227 SER A O 1
ATOM 1634 N N . HIS A 1 228 ? 14.043 -18.544 -36.723 1.00 39.69 228 HIS A N 1
ATOM 1635 C CA . HIS A 1 228 ? 13.768 -18.990 -38.084 1.00 39.69 228 HIS A CA 1
ATOM 1636 C C . HIS A 1 228 ? 14.586 -18.137 -39.044 1.00 39.69 228 HIS A C 1
ATOM 1638 O O . HIS A 1 228 ? 14.599 -16.900 -38.850 1.00 39.69 228 HIS A O 1
#

Foldseek 3Di:
DDPPDDPVNLLVVLCVVLVVVLVVVVVVVVVVVPPVDDDDDPDCPPVSVVVSVVSSLLSSLVPCVVPDDPDPVSVVSVVVVVVVVVVVVLLLQLVQVLVQLQAVQWDWDQDPVQWIKIWTWGQDPVRDIDIDIDIGHADDLVCLQVVLLCQLPDPDPVSLLCLARSSVCRVPVNSNVNLSVVLVAHDPDVGDHSLRSSCVSHNPSHNSVCSNPPPPPDPDPPPPPDDD

Radius of gyration: 25.29 Å; chains: 1; bounding box: 71×42×62 Å

Organism: Micromonas pusilla (NCBI:txid38833)